Protein AF-A0A9N8H8N2-F1 (afdb_monomer)

Mean predicted aligned error: 16.73 Å

Sequence (305 aa):
MLPSSEPSKNPSAPPSESPSLMPSSSPSLSPSQSPTAMPSPSPTVYGTGPIVNVATNECITVATATNSERIYFAPCDGSINQRWLYDTSTKAIKPVSDGGICFDHDIDSANIDVTIYNCHGLDNQQWFSNDRNELKWFSDVDRGILQEKCMDYDGSKFVVMLDCDGSDNQKFTFVPGFDIVTLGTGLISIQYNGECIEMQTTGEQLITMQPCDSGNPLQLWQYNPQNEAIYMPGYGCWDSGNQPYVLGHCHQGQYQRWYSSGSANLKSRVSNTCLDWSIDFSYLYMESCSGANDQTFYVPTNFFG

Organism: NCBI:txid568900

pLDDT: mean 77.09, std 17.86, range [32.31, 97.38]

Solvent-accessible surface area (backbone atoms only — not comparable to full-atom values): 17616 Å² total; per-residue (Å²): 134,89,82,92,77,85,86,84,81,87,89,87,78,84,85,78,91,75,85,83,89,74,85,81,94,68,85,78,90,66,84,89,78,77,83,91,66,79,78,72,80,70,77,68,53,49,52,44,12,37,42,28,31,62,62,74,36,22,19,48,31,36,94,56,104,45,77,72,34,60,31,25,59,39,80,67,78,83,50,68,51,31,24,30,33,38,35,61,85,71,26,28,40,20,44,70,86,40,85,63,30,19,42,26,45,49,81,91,53,95,50,45,48,33,24,29,27,70,62,77,84,49,58,54,31,33,53,45,75,50,100,75,34,32,42,29,38,59,57,59,86,92,74,74,66,88,54,68,30,20,40,28,56,84,80,81,48,42,35,28,56,39,76,70,78,85,52,49,44,33,19,44,43,71,44,51,62,61,60,91,64,83,51,14,66,29,55,40,26,33,63,64,81,59,33,15,48,27,56,43,97,66,76,95,56,39,48,38,79,38,82,72,49,95,86,42,73,54,26,44,34,35,48,32,74,91,62,26,27,43,31,34,90,59,69,27,19,48,25,74,79,44,86,68,48,42,68,29,82,62,60,90,54,60,47,29,20,48,49,72,51,102,76,38,28,46,26,40,67,71,78,70,26,19,42,30,53,38,80,92,76,65,38,52,47,79,38,80,76,79,85,47,46,49,30,24,40,50,64,33,75,53,28,80,108

InterPro domains:
  IPR000772 Ricin B, lectin domain [PF00652] (48-172)
  IPR000772 Ricin B, lectin domain [SM00458] (46-175)
  IPR000772 Ricin B, lectin domain [SM00458] (184-300)
  IPR035992 Ricin B-like lectins [SSF50370] (41-174)
  IPR035992 Ricin B-like lectins [SSF50370] (184-298)

Secondary structure (DSSP, 8-state):
-------------PPP---------------------PPP----PEEEE-EEETTT-PEEEESSS-TTEEEEEE-----GGG-EEEETTTTEEEETT-TTEEEEE-TTSS--BEEEEE----GGG--EE-TT-BEEEES-TTTT---EEEEE--SSSB-EEEE----GGGBEEE-TT-----SS-B--EETTT--EEEE-SSSS-SEEEE---TT-GGG-BEEETTTTEEEETTTEEE-TTSTTT-EEPP-SSGGG-EEEETTTEEEETTT-PEEEEETTTTEEEEE-----TTS-EEPPTTTT-

Radius of gyration: 29.38 Å; Cα contacts (8 Å, |Δi|>4): 659; chains: 1; bounding box: 74×80×88 Å

Structure (mmCIF, N/CA/C/O backbone):
data_AF-A0A9N8H8N2-F1
#
_entry.id   AF-A0A9N8H8N2-F1
#
loop_
_atom_site.group_PDB
_atom_site.id
_atom_site.type_symbol
_atom_site.label_atom_id
_atom_site.label_alt_id
_atom_site.label_comp_id
_atom_site.label_asym_id
_atom_site.label_entity_id
_atom_site.label_seq_id
_atom_site.pdbx_PDB_ins_code
_atom_site.Cartn_x
_atom_site.Cartn_y
_atom_site.Cartn_z
_atom_site.occupancy
_atom_site.B_iso_or_equiv
_atom_site.auth_seq_id
_atom_site.auth_comp_id
_atom_site.auth_asym_id
_atom_site.auth_atom_id
_atom_site.pdbx_PDB_model_num
ATOM 1 N N . MET A 1 1 ? 12.646 -62.250 -53.753 1.00 39.97 1 MET A N 1
ATOM 2 C CA . MET A 1 1 ? 11.717 -62.993 -52.878 1.00 39.97 1 MET A CA 1
ATOM 3 C C . MET A 1 1 ? 10.392 -62.243 -52.864 1.00 39.97 1 MET A C 1
ATOM 5 O O . MET A 1 1 ? 10.421 -61.021 -52.866 1.00 39.97 1 MET A O 1
ATOM 9 N N . LEU A 1 2 ? 9.294 -63.000 -52.962 1.00 37.88 2 LEU A N 1
ATOM 10 C CA . LEU A 1 2 ? 7.862 -62.650 -52.819 1.00 37.88 2 LEU A CA 1
ATOM 11 C C . LEU A 1 2 ? 7.543 -61.828 -51.540 1.00 37.88 2 LEU A C 1
ATOM 13 O O . LEU A 1 2 ? 8.431 -61.784 -50.687 1.00 37.88 2 LEU A O 1
ATOM 17 N N . PRO A 1 3 ? 6.292 -61.355 -51.277 1.00 44.75 3 PRO A N 1
ATOM 18 C CA . PRO A 1 3 ? 5.047 -61.318 -52.093 1.00 44.75 3 PRO A CA 1
ATOM 19 C C . PRO A 1 3 ? 4.285 -59.942 -52.054 1.00 44.75 3 PRO A C 1
ATOM 21 O O . PRO A 1 3 ? 4.597 -59.102 -51.224 1.00 44.75 3 PRO A O 1
ATOM 24 N N . SER A 1 4 ? 3.396 -59.638 -53.028 1.00 42.53 4 SER A N 1
ATOM 25 C CA . SER A 1 4 ? 1.893 -59.592 -52.953 1.00 42.53 4 SER A CA 1
ATOM 26 C C . SER A 1 4 ? 1.311 -58.377 -52.189 1.00 42.53 4 SER A C 1
ATOM 28 O O . SER A 1 4 ? 1.841 -58.012 -51.156 1.00 42.53 4 SER A O 1
ATOM 30 N N . SER A 1 5 ? 0.225 -57.682 -52.550 1.00 47.72 5 SER A N 1
ATOM 31 C CA . SER A 1 5 ? -0.930 -57.937 -53.431 1.00 47.72 5 SER A CA 1
ATOM 32 C C . SER A 1 5 ? -1.739 -56.628 -53.551 1.00 47.72 5 SER A C 1
ATOM 34 O O . SER A 1 5 ? -2.121 -56.073 -52.524 1.00 47.72 5 SER A O 1
ATOM 36 N N . GLU A 1 6 ? -2.089 -56.189 -54.763 1.00 48.34 6 GLU A N 1
ATOM 37 C CA . GLU A 1 6 ? -3.413 -55.573 -55.024 1.00 48.34 6 GLU A CA 1
ATOM 38 C C . GLU A 1 6 ? -4.518 -56.621 -54.722 1.00 48.34 6 GLU A C 1
ATOM 40 O O . GLU A 1 6 ? -4.160 -57.803 -54.671 1.00 48.34 6 GLU A O 1
ATOM 45 N N . PRO A 1 7 ? -5.841 -56.336 -54.602 1.00 49.75 7 PRO A N 1
ATOM 46 C CA . PRO A 1 7 ? -6.624 -55.204 -55.134 1.00 49.75 7 PRO A CA 1
ATOM 47 C C . PRO A 1 7 ? -7.697 -54.716 -54.105 1.00 49.75 7 PRO A C 1
ATOM 49 O O . PRO A 1 7 ? -7.688 -55.136 -52.957 1.00 49.75 7 PRO A O 1
ATOM 52 N N . SER A 1 8 ? -8.673 -53.839 -54.377 1.00 43.47 8 SER A N 1
ATOM 53 C CA . SER A 1 8 ? -9.932 -54.204 -55.050 1.00 43.47 8 SER A CA 1
ATOM 54 C C . SER A 1 8 ? -11.089 -53.272 -54.624 1.00 43.47 8 SER A C 1
ATOM 56 O O . SER A 1 8 ? -11.483 -53.283 -53.465 1.00 43.47 8 SER A O 1
ATOM 58 N N . LYS A 1 9 ? -11.702 -52.644 -55.640 1.00 44.56 9 LYS A N 1
ATOM 59 C CA . LYS A 1 9 ? -13.151 -52.423 -55.886 1.00 44.56 9 LYS A CA 1
ATOM 60 C C . LYS A 1 9 ? -13.899 -51.395 -55.008 1.00 44.56 9 LYS A C 1
ATOM 62 O O . LYS A 1 9 ? -14.041 -51.604 -53.816 1.00 44.56 9 LYS A O 1
ATOM 67 N N . ASN A 1 10 ? -14.305 -50.228 -55.532 1.00 43.16 10 ASN A N 1
ATOM 68 C CA . ASN A 1 10 ? -15.420 -49.918 -56.473 1.00 43.16 10 ASN A CA 1
ATOM 69 C C . ASN A 1 10 ? -16.825 -49.962 -55.791 1.00 43.16 10 ASN A C 1
ATOM 71 O O . ASN A 1 10 ? -16.962 -50.601 -54.756 1.00 43.16 10 ASN A O 1
ATOM 75 N N . PRO A 1 11 ? -17.878 -49.306 -56.325 1.00 52.50 11 PRO A N 1
ATOM 76 C CA . PRO A 1 11 ? -18.360 -47.979 -55.915 1.00 52.50 11 PRO A CA 1
ATOM 77 C C . PRO A 1 11 ? -19.878 -47.992 -55.599 1.00 52.50 11 PRO A C 1
ATOM 79 O O . PRO A 1 11 ? -20.538 -49.005 -55.806 1.00 52.50 11 PRO A O 1
ATOM 82 N N . SER A 1 12 ? -20.455 -46.870 -55.156 1.00 39.88 12 SER A N 1
ATOM 83 C CA . SER A 1 12 ? -21.887 -46.474 -55.272 1.00 39.88 12 SER A CA 1
ATOM 84 C C . SER A 1 12 ? -22.095 -45.273 -54.347 1.00 39.88 12 SER A C 1
ATOM 86 O O . SER A 1 12 ? -21.551 -45.275 -53.254 1.00 39.88 12 SER A O 1
ATOM 88 N N . ALA A 1 13 ? -22.844 -44.215 -54.617 1.00 49.41 13 ALA A N 1
ATOM 89 C CA . ALA A 1 13 ? -23.659 -43.717 -55.718 1.00 49.41 13 ALA A CA 1
ATOM 90 C C . ALA A 1 13 ? -23.863 -42.209 -55.392 1.00 49.41 13 ALA A C 1
ATOM 92 O O . ALA A 1 13 ? -23.685 -41.822 -54.232 1.00 49.41 13 ALA A O 1
ATOM 93 N N . PRO A 1 14 ? -24.201 -41.330 -56.350 1.00 58.50 14 PRO A N 1
ATOM 94 C CA . PRO A 1 14 ? -24.419 -39.916 -56.045 1.00 58.50 14 PRO A CA 1
ATOM 95 C C . PRO A 1 14 ? -25.723 -39.738 -55.246 1.00 58.50 14 PRO A C 1
ATOM 97 O O . PRO A 1 14 ? -26.717 -40.389 -55.579 1.00 58.50 14 PRO A O 1
ATOM 100 N N . PRO A 1 15 ? -25.786 -38.868 -54.224 1.00 47.25 15 PRO A N 1
ATOM 101 C CA . PRO A 1 15 ? -27.067 -38.519 -53.638 1.00 47.25 15 PRO A CA 1
ATOM 102 C C . PRO A 1 15 ? -27.842 -37.587 -54.580 1.00 47.25 15 PRO A C 1
ATOM 104 O O . PRO A 1 15 ? -27.355 -36.555 -55.033 1.00 47.25 15 PRO A O 1
ATOM 107 N N . SER A 1 16 ? -29.055 -38.043 -54.872 1.00 47.28 16 SER A N 1
ATOM 108 C CA . SER A 1 16 ? -30.114 -37.455 -55.684 1.00 47.28 16 SER A CA 1
ATOM 109 C C . SER A 1 16 ? -30.446 -36.013 -55.293 1.00 47.28 16 SER A C 1
ATOM 111 O O . SER A 1 16 ? -30.888 -35.763 -54.174 1.00 47.28 16 SER A O 1
ATOM 113 N N . GLU A 1 17 ? -30.367 -35.086 -56.249 1.00 49.75 17 GLU A N 1
ATOM 114 C CA . GLU A 1 17 ? -31.178 -33.871 -56.193 1.00 49.75 17 GLU A CA 1
ATOM 115 C C . GLU A 1 17 ? -32.636 -34.245 -56.459 1.00 49.75 17 GLU A C 1
ATOM 117 O O . GLU A 1 17 ? -32.989 -34.689 -57.550 1.00 49.75 17 GLU A O 1
ATOM 122 N N . SER A 1 18 ? -33.494 -34.078 -55.457 1.00 48.69 18 SER A N 1
ATOM 123 C CA . SER A 1 18 ? -34.913 -33.848 -55.707 1.00 48.69 18 SER A CA 1
ATOM 124 C C . SER A 1 18 ? -35.498 -33.022 -54.555 1.00 48.69 18 SER A C 1
ATOM 126 O O . SER A 1 18 ? -35.473 -33.478 -53.411 1.00 48.69 18 SER A O 1
ATOM 128 N N . PRO A 1 19 ? -36.003 -31.804 -54.812 1.00 44.94 19 PRO A N 1
ATOM 129 C CA . PRO A 1 19 ? -36.539 -30.929 -53.778 1.00 44.94 19 PRO A CA 1
ATOM 130 C C . PRO A 1 19 ? -37.944 -31.387 -53.364 1.00 44.94 19 PRO A C 1
ATOM 132 O O . PRO A 1 19 ? -38.821 -31.577 -54.209 1.00 44.94 19 PRO A O 1
ATOM 135 N N . SER A 1 20 ? -38.192 -31.543 -52.062 1.00 48.72 20 SER A N 1
ATOM 136 C CA . SER A 1 20 ? -39.537 -31.801 -51.545 1.00 48.72 20 SER A CA 1
ATOM 137 C C . SER A 1 20 ? -40.359 -30.512 -51.552 1.00 48.72 20 SER A C 1
ATOM 139 O O . SER A 1 20 ? -40.276 -29.687 -50.644 1.00 48.72 20 SER A O 1
ATOM 141 N N . LEU A 1 21 ? -41.175 -30.352 -52.593 1.00 46.66 21 LEU A N 1
ATOM 142 C CA . LEU A 1 21 ? -42.327 -29.457 -52.606 1.00 46.66 21 LEU A CA 1
ATOM 143 C C . LEU A 1 21 ? -43.360 -30.006 -51.616 1.00 46.66 21 LEU A C 1
ATOM 145 O O . LEU A 1 21 ? -44.036 -30.962 -51.972 1.00 46.66 21 LEU A O 1
ATOM 149 N N . MET A 1 22 ? -43.445 -29.453 -50.399 1.00 51.84 22 MET A N 1
ATOM 150 C CA . MET A 1 22 ? -44.662 -29.343 -49.563 1.00 51.84 22 MET A CA 1
ATOM 151 C C . MET A 1 22 ? -44.330 -28.600 -48.248 1.00 51.84 22 MET A C 1
ATOM 153 O O . MET A 1 22 ? -43.455 -29.050 -47.509 1.00 51.84 22 MET A O 1
ATOM 157 N N . PRO A 1 23 ? -44.999 -27.476 -47.926 1.00 45.28 23 PRO A N 1
ATOM 158 C CA . PRO A 1 23 ? -44.801 -26.763 -46.665 1.00 45.28 23 PRO A CA 1
ATOM 159 C C . PRO A 1 23 ? -45.565 -27.452 -45.522 1.00 45.28 23 PRO A C 1
ATOM 161 O O . PRO A 1 23 ? -46.738 -27.791 -45.672 1.00 45.28 23 PRO A O 1
ATOM 164 N N . SER A 1 24 ? -44.928 -27.642 -44.363 1.00 50.69 24 SER A N 1
ATOM 165 C CA . SER A 1 24 ? -45.616 -28.133 -43.166 1.00 50.69 24 SER A CA 1
ATOM 166 C C . SER A 1 24 ? -46.476 -27.022 -42.553 1.00 50.69 24 SER A C 1
ATOM 168 O O . SER A 1 24 ? -46.012 -25.941 -42.194 1.00 50.69 24 SER A O 1
ATOM 170 N N . SER A 1 25 ? -47.772 -27.290 -42.430 1.00 44.34 25 SER A N 1
ATOM 171 C CA . SER A 1 25 ? -48.757 -26.424 -41.787 1.00 44.34 25 SER A CA 1
ATOM 172 C C . SER A 1 25 ? -48.739 -26.621 -40.270 1.00 44.34 25 SER A C 1
ATOM 174 O O . SER A 1 25 ? -49.640 -27.243 -39.705 1.00 44.34 25 SER A O 1
ATOM 176 N N . SER A 1 26 ? -47.694 -26.143 -39.594 1.00 50.31 26 SER A N 1
ATOM 177 C CA . SER A 1 26 ? -47.659 -26.063 -38.127 1.00 50.31 26 SER A CA 1
ATOM 178 C C . SER A 1 26 ? -46.692 -24.966 -37.665 1.00 50.31 26 SER A C 1
ATOM 180 O O . SER A 1 26 ? -45.486 -25.108 -37.864 1.00 50.31 26 SER A O 1
ATOM 182 N N . PRO A 1 27 ? -47.177 -23.868 -37.057 1.00 44.31 27 PRO A N 1
ATOM 183 C CA . PRO A 1 27 ? -46.305 -22.826 -36.530 1.00 44.31 27 PRO A CA 1
ATOM 184 C C . PRO A 1 27 ? -45.618 -23.315 -35.247 1.00 44.31 27 PRO A C 1
ATOM 186 O O . PRO A 1 27 ? -46.284 -23.691 -34.282 1.00 44.31 27 PRO A O 1
ATOM 189 N N . SER A 1 28 ? -44.283 -23.293 -35.212 1.00 47.44 28 SER A N 1
ATOM 190 C CA . SER A 1 28 ? -43.530 -23.492 -33.973 1.00 47.44 28 SER A CA 1
ATOM 191 C C . SER A 1 28 ? -43.678 -22.249 -33.093 1.00 47.44 28 SER A C 1
ATOM 193 O O . SER A 1 28 ? -43.043 -21.221 -33.332 1.00 47.44 28 SER A O 1
ATOM 195 N N . LEU A 1 29 ? -44.518 -22.331 -32.063 1.00 45.44 29 LEU A N 1
ATOM 196 C CA . LEU A 1 29 ? -44.573 -21.346 -30.985 1.00 45.44 29 LEU A CA 1
ATOM 197 C C . LEU A 1 29 ? -43.371 -21.546 -30.052 1.00 45.44 29 LEU A C 1
ATOM 199 O O . LEU A 1 29 ? -43.520 -22.069 -28.953 1.00 45.44 29 LEU A O 1
ATOM 203 N N . SER A 1 30 ? -42.169 -21.180 -30.501 1.00 49.62 30 SER A N 1
ATOM 204 C CA . SER A 1 30 ? -41.054 -20.940 -29.582 1.00 49.62 30 SER A CA 1
ATOM 205 C C . SER A 1 30 ? -39.950 -20.111 -30.251 1.00 49.62 30 SER A C 1
ATOM 207 O O . SER A 1 30 ? -39.414 -20.536 -31.276 1.00 49.62 30 SER A O 1
ATOM 209 N N . PRO A 1 31 ? -39.601 -18.926 -29.724 1.00 44.53 31 PRO A N 1
ATOM 210 C CA . PRO A 1 31 ? -38.501 -18.132 -30.252 1.00 44.53 31 PRO A CA 1
ATOM 211 C C . PRO A 1 31 ? -37.153 -18.774 -29.889 1.00 44.53 31 PRO A C 1
ATOM 213 O O . PRO A 1 31 ? -36.832 -18.950 -28.716 1.00 44.53 31 PRO A O 1
ATOM 216 N N . SER A 1 32 ? -36.335 -19.084 -30.899 1.00 51.94 32 SER A N 1
ATOM 217 C CA . SER A 1 32 ? -34.918 -19.426 -30.728 1.00 51.94 32 SER A CA 1
ATOM 218 C C . SER A 1 32 ? -34.123 -18.154 -30.433 1.00 51.94 32 SER A C 1
ATOM 220 O O . SER A 1 32 ? -33.541 -17.553 -31.333 1.00 51.94 32 SER A O 1
ATOM 222 N N . GLN A 1 33 ? -34.107 -17.731 -29.171 1.00 45.12 33 GLN A N 1
ATOM 223 C CA . GLN A 1 33 ? -33.128 -16.765 -28.681 1.00 45.12 33 GLN A CA 1
ATOM 224 C C . GLN A 1 33 ? -32.076 -17.504 -27.861 1.00 45.12 33 GLN A C 1
ATOM 226 O O . GLN A 1 33 ? -32.199 -17.645 -26.648 1.00 45.12 33 GLN A O 1
ATOM 231 N N . SER A 1 34 ? -31.032 -17.974 -28.536 1.00 44.97 34 SER A N 1
ATOM 232 C CA . SER A 1 34 ? -29.741 -18.201 -27.892 1.00 44.97 34 SER A CA 1
ATOM 233 C C . SER A 1 34 ? -28.884 -16.963 -28.153 1.00 44.97 34 SER A C 1
ATOM 235 O O . SER A 1 34 ? -28.451 -16.771 -29.289 1.00 44.97 34 SER A O 1
ATOM 237 N N . PRO A 1 35 ? -28.632 -16.102 -27.154 1.00 44.50 35 PRO A N 1
ATOM 238 C CA . PRO A 1 35 ? -27.627 -15.062 -27.283 1.00 44.50 35 PRO A CA 1
ATOM 239 C C . PRO A 1 35 ? -26.252 -15.737 -27.279 1.00 44.50 35 PRO A C 1
ATOM 241 O O . PRO A 1 35 ? -25.798 -16.242 -26.253 1.00 44.50 35 PRO A O 1
ATOM 244 N N . THR A 1 36 ? -25.578 -15.768 -28.427 1.00 49.25 36 THR A N 1
ATOM 245 C CA . THR A 1 36 ? -24.148 -16.089 -28.500 1.00 49.25 36 THR A CA 1
ATOM 246 C C . THR A 1 36 ? -23.362 -14.832 -28.139 1.00 49.25 36 THR A C 1
ATOM 248 O O . THR A 1 36 ? -22.869 -14.114 -29.000 1.00 49.25 36 THR A O 1
ATOM 251 N N . ALA A 1 37 ? -23.285 -14.533 -26.849 1.00 36.56 37 ALA A N 1
ATOM 252 C CA . ALA A 1 37 ? -22.312 -13.596 -26.309 1.00 36.56 37 ALA A CA 1
ATOM 253 C C . ALA A 1 37 ? -21.814 -14.185 -24.995 1.00 36.56 37 ALA A C 1
ATOM 255 O O . ALA A 1 37 ? -22.342 -13.918 -23.919 1.00 36.56 37 ALA A O 1
ATOM 256 N N . MET A 1 38 ? -20.819 -15.062 -25.110 1.00 39.16 38 MET A N 1
ATOM 257 C CA . MET A 1 38 ? -19.967 -15.390 -23.977 1.00 39.16 38 MET A CA 1
ATOM 258 C C . MET A 1 38 ? -19.364 -14.056 -23.507 1.00 39.16 38 MET A C 1
ATOM 260 O O . MET A 1 38 ? -18.820 -13.338 -24.353 1.00 39.16 38 MET A O 1
ATOM 264 N N . PRO A 1 39 ? -19.501 -13.657 -22.233 1.00 36.88 39 PRO A N 1
ATOM 265 C CA . PRO A 1 39 ? -18.829 -12.460 -21.763 1.00 36.88 39 PRO A CA 1
ATOM 266 C C . PRO A 1 39 ? -17.329 -12.677 -21.971 1.00 36.88 39 PRO A C 1
ATOM 268 O O . PRO A 1 39 ? -16.776 -13.684 -21.526 1.00 36.88 39 PRO A O 1
ATOM 271 N N . SER A 1 40 ? -16.684 -11.760 -22.697 1.00 38.81 40 SER A N 1
ATOM 27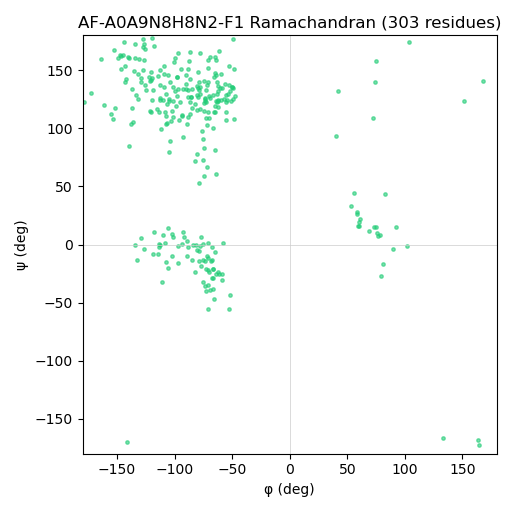2 C CA . SER A 1 40 ? -15.225 -11.653 -22.679 1.00 38.81 40 SER A CA 1
ATOM 273 C C . SER A 1 40 ? -14.806 -11.619 -21.209 1.00 38.81 40 SER A C 1
ATOM 275 O O . SER A 1 40 ? -15.470 -10.907 -20.448 1.00 38.81 40 SER A O 1
ATOM 277 N N . PRO A 1 41 ? -13.771 -12.358 -20.767 1.00 34.16 41 PRO A N 1
ATOM 278 C CA . PRO A 1 41 ? -13.235 -12.117 -19.441 1.00 34.16 41 PRO A CA 1
ATOM 279 C C . PRO A 1 41 ? -12.867 -10.635 -19.405 1.00 34.16 41 PRO A C 1
ATOM 281 O O . PRO A 1 41 ? -12.032 -10.174 -20.187 1.00 34.16 41 PRO A O 1
ATOM 284 N N . SER A 1 42 ? -13.574 -9.865 -18.579 1.00 34.88 42 SER A N 1
ATOM 285 C CA . SER A 1 42 ? -13.124 -8.533 -18.207 1.00 34.88 42 SER A CA 1
ATOM 286 C C . SER A 1 42 ? -11.668 -8.677 -17.765 1.00 34.88 42 SER A C 1
ATOM 288 O O . SER A 1 42 ? -11.370 -9.647 -17.059 1.00 34.88 42 SER A O 1
ATOM 290 N N . PRO A 1 43 ? -10.751 -7.796 -18.198 1.00 32.31 43 PRO A N 1
ATOM 291 C CA . PRO A 1 43 ? -9.355 -7.909 -17.808 1.00 32.31 43 PRO A CA 1
ATOM 292 C C . PRO A 1 43 ? -9.304 -7.944 -16.283 1.00 32.31 43 PRO A C 1
ATOM 294 O O . PRO A 1 43 ? -9.867 -7.071 -15.619 1.00 32.31 43 PRO A O 1
ATOM 297 N N . THR A 1 44 ? -8.694 -8.989 -15.729 1.00 39.78 44 THR A N 1
ATOM 298 C CA . THR A 1 44 ? -8.555 -9.198 -14.287 1.00 39.78 44 THR A CA 1
ATOM 299 C C . THR A 1 44 ? -7.497 -8.233 -13.754 1.00 39.78 44 THR A C 1
ATOM 301 O O . THR A 1 44 ? -6.451 -8.646 -13.283 1.00 39.78 44 THR A O 1
ATOM 304 N N . VAL A 1 45 ? -7.696 -6.932 -13.934 1.00 44.31 45 VAL A N 1
ATOM 305 C CA . VAL A 1 45 ? -6.808 -5.868 -13.470 1.00 44.31 45 VAL A CA 1
ATOM 306 C C . VAL A 1 45 ? -6.617 -6.031 -11.960 1.00 44.31 45 VAL A C 1
ATOM 308 O O . VAL A 1 45 ? -7.600 -6.014 -11.218 1.00 44.31 45 VAL A O 1
ATOM 311 N N . TYR A 1 46 ? -5.374 -6.180 -11.488 1.00 50.03 46 TYR A N 1
ATOM 312 C CA . TYR A 1 46 ? -5.104 -5.866 -10.085 1.00 50.03 46 TYR A CA 1
ATOM 313 C C . TYR A 1 46 ? -5.379 -4.371 -9.945 1.00 50.03 46 TYR A C 1
ATOM 315 O O . TYR A 1 46 ? -4.853 -3.576 -10.726 1.00 50.03 46 TYR A O 1
ATOM 323 N N . GLY A 1 47 ? -6.282 -4.013 -9.028 1.00 59.59 47 GLY A N 1
ATOM 324 C CA . GLY A 1 47 ? -6.794 -2.650 -8.895 1.00 59.59 47 GLY A CA 1
ATOM 325 C C . GLY A 1 47 ? -5.690 -1.590 -8.878 1.00 59.59 47 GLY A C 1
ATOM 326 O O . GLY A 1 47 ? -4.568 -1.843 -8.448 1.00 59.59 47 GLY A O 1
ATOM 327 N N . THR A 1 48 ? -6.024 -0.396 -9.356 1.00 71.06 48 THR A N 1
ATOM 328 C CA . THR A 1 48 ? -5.124 0.759 -9.384 1.00 71.06 48 THR A CA 1
ATOM 329 C C . THR A 1 48 ? -4.714 1.172 -7.973 1.00 71.06 48 THR A C 1
ATOM 331 O O . THR A 1 48 ? -5.552 1.249 -7.073 1.00 71.06 48 THR A O 1
ATOM 334 N N . GLY A 1 49 ? -3.433 1.474 -7.769 1.00 76.88 49 GLY A N 1
ATOM 335 C CA . GLY A 1 49 ? -2.970 2.066 -6.518 1.00 76.88 49 GLY A CA 1
ATOM 336 C C . GLY A 1 49 ? -1.464 1.996 -6.299 1.00 76.88 49 GLY A C 1
ATOM 337 O O . GLY A 1 49 ? -0.726 1.661 -7.229 1.00 76.88 49 GLY A O 1
ATOM 338 N N . PRO A 1 50 ? -0.984 2.388 -5.108 1.00 84.88 50 PRO A N 1
ATOM 339 C CA . PRO A 1 50 ? 0.434 2.383 -4.822 1.00 84.88 50 PRO A CA 1
ATOM 340 C C . PRO A 1 50 ? 0.983 0.971 -4.680 1.00 84.88 50 PRO A C 1
ATOM 342 O O . PRO A 1 50 ? 0.291 0.032 -4.278 1.00 84.88 50 PRO A O 1
ATOM 345 N N . ILE A 1 51 ? 2.266 0.863 -5.009 1.00 90.56 51 ILE A N 1
ATOM 346 C CA . ILE A 1 51 ? 3.091 -0.315 -4.771 1.00 90.56 51 ILE A CA 1
ATOM 347 C C . ILE A 1 51 ? 4.041 0.069 -3.643 1.00 90.56 51 ILE A C 1
ATOM 349 O O . ILE A 1 51 ? 4.857 0.976 -3.812 1.00 90.56 51 ILE A O 1
ATOM 353 N N . VAL A 1 52 ? 3.889 -0.575 -2.488 1.00 85.06 52 VAL A N 1
ATOM 354 C CA . VAL A 1 52 ? 4.595 -0.223 -1.249 1.00 85.06 52 VAL A CA 1
ATOM 355 C C . VAL A 1 52 ? 5.652 -1.276 -0.947 1.00 85.06 52 VAL A C 1
ATOM 357 O O . VAL A 1 52 ? 5.337 -2.466 -0.945 1.00 85.06 52 VAL A O 1
ATOM 360 N N . ASN A 1 53 ? 6.887 -0.854 -0.685 1.00 87.69 53 ASN A N 1
ATOM 361 C CA . ASN A 1 53 ? 7.945 -1.752 -0.230 1.00 87.69 53 ASN A CA 1
ATOM 362 C C . ASN A 1 53 ? 7.709 -2.163 1.226 1.00 87.69 53 ASN A C 1
ATOM 364 O O . ASN A 1 53 ? 7.445 -1.318 2.080 1.00 87.69 53 ASN A O 1
ATOM 368 N N . VAL A 1 54 ? 7.828 -3.457 1.511 1.00 82.19 54 VAL A N 1
ATOM 369 C CA . VAL A 1 54 ? 7.537 -4.009 2.839 1.00 82.19 54 VAL A CA 1
ATOM 370 C C . VAL A 1 54 ? 8.586 -3.620 3.886 1.00 82.19 54 VAL A C 1
ATOM 372 O O . VAL A 1 54 ? 8.227 -3.395 5.038 1.00 82.19 54 VAL A O 1
ATOM 375 N N . ALA A 1 55 ? 9.867 -3.508 3.523 1.00 80.62 55 ALA A N 1
ATOM 376 C CA . ALA A 1 55 ? 10.911 -3.150 4.486 1.00 80.62 55 ALA A CA 1
ATOM 377 C C . ALA A 1 55 ? 10.879 -1.670 4.888 1.00 80.62 55 ALA A C 1
ATOM 379 O O . ALA A 1 55 ? 11.204 -1.340 6.029 1.00 80.62 55 ALA A O 1
ATOM 380 N N . THR A 1 56 ? 10.533 -0.773 3.959 1.00 79.88 56 THR A N 1
ATOM 381 C CA . THR A 1 56 ? 10.635 0.678 4.189 1.00 79.88 56 THR A CA 1
ATOM 382 C C . THR A 1 56 ? 9.314 1.395 4.373 1.00 79.88 56 THR A C 1
ATOM 384 O O . THR A 1 56 ? 9.331 2.538 4.827 1.00 79.88 56 THR A O 1
ATOM 387 N N . ASN A 1 57 ? 8.186 0.770 4.022 1.00 79.00 57 ASN A N 1
ATOM 388 C CA . ASN A 1 57 ? 6.881 1.429 3.963 1.00 79.00 57 ASN A CA 1
ATOM 389 C C . ASN A 1 57 ? 6.825 2.616 2.976 1.00 79.00 57 ASN A C 1
ATOM 391 O O . ASN A 1 57 ? 5.939 3.470 3.051 1.00 79.00 57 ASN A O 1
ATOM 395 N N . GLU A 1 58 ? 7.760 2.673 2.024 1.00 84.56 58 GLU A N 1
ATOM 396 C CA . GLU A 1 58 ? 7.798 3.690 0.975 1.00 84.56 58 GLU A CA 1
ATOM 397 C C . GLU A 1 58 ? 7.107 3.215 -0.306 1.00 84.56 58 GLU A C 1
ATOM 399 O O . GLU A 1 58 ? 7.082 2.028 -0.641 1.00 84.56 58 GLU A O 1
ATOM 404 N N . CYS A 1 59 ? 6.564 4.173 -1.050 1.00 90.31 59 CYS A N 1
ATOM 405 C CA . CYS A 1 59 ? 5.878 3.948 -2.308 1.00 90.31 59 CYS A CA 1
ATOM 406 C C . CYS A 1 59 ? 6.855 4.024 -3.483 1.00 90.31 59 CYS A C 1
ATOM 408 O O . CYS A 1 59 ? 7.668 4.951 -3.580 1.00 90.31 59 CYS A O 1
ATOM 410 N N . ILE A 1 60 ? 6.711 3.102 -4.438 1.00 96.00 60 ILE A N 1
ATOM 411 C CA . ILE A 1 60 ? 7.325 3.259 -5.756 1.00 96.00 60 ILE A CA 1
ATOM 412 C C . ILE A 1 60 ? 6.720 4.499 -6.418 1.00 96.00 60 ILE A C 1
ATOM 414 O O . ILE A 1 60 ? 5.503 4.627 -6.559 1.00 96.00 60 ILE A O 1
ATOM 418 N N . THR A 1 61 ? 7.588 5.419 -6.811 1.00 95.88 61 THR A N 1
ATOM 419 C CA . THR A 1 61 ? 7.262 6.768 -7.260 1.00 95.88 61 THR A CA 1
ATOM 420 C C . THR A 1 61 ? 7.988 7.064 -8.563 1.00 95.88 61 THR A C 1
ATOM 422 O O . THR A 1 61 ? 9.123 6.634 -8.764 1.00 95.88 61 THR A O 1
ATOM 425 N N . VAL A 1 62 ? 7.362 7.852 -9.432 1.00 95.75 62 VAL A N 1
ATOM 426 C CA . VAL A 1 62 ? 8.038 8.481 -10.570 1.00 95.75 62 VAL A CA 1
ATOM 427 C C . VAL A 1 62 ? 7.932 9.998 -10.488 1.00 95.75 62 VAL A C 1
ATOM 429 O O . VAL A 1 62 ? 6.897 10.525 -10.097 1.00 95.75 62 VAL A O 1
ATOM 432 N N . ALA A 1 63 ? 8.982 10.736 -10.850 1.00 94.12 63 ALA A N 1
ATOM 433 C CA . ALA A 1 63 ? 8.932 12.200 -10.799 1.00 94.12 63 ALA A CA 1
ATOM 434 C C . ALA A 1 63 ? 7.919 12.746 -11.817 1.00 94.12 63 ALA A C 1
ATOM 436 O O . ALA A 1 63 ? 7.058 13.568 -11.494 1.00 94.12 63 ALA A O 1
ATOM 437 N N . THR A 1 64 ? 7.997 12.232 -13.042 1.00 91.00 64 THR A N 1
ATOM 438 C CA . THR A 1 64 ? 7.060 12.487 -14.134 1.00 91.00 64 THR A CA 1
ATOM 439 C C . THR A 1 64 ? 6.876 11.215 -14.945 1.00 91.00 64 THR A C 1
ATOM 441 O O . THR A 1 64 ? 7.844 10.514 -15.217 1.00 91.00 64 THR A O 1
ATOM 444 N N . ALA A 1 65 ? 5.643 10.927 -15.365 1.00 89.69 65 ALA A N 1
ATOM 445 C CA . ALA A 1 65 ? 5.320 9.795 -16.235 1.00 89.69 65 ALA A CA 1
ATOM 446 C C . ALA A 1 65 ? 5.817 10.050 -17.675 1.00 89.69 65 ALA A C 1
ATOM 448 O O . ALA A 1 65 ? 5.037 10.271 -18.595 1.00 89.69 65 ALA A O 1
ATOM 449 N N . THR A 1 66 ? 7.135 10.104 -17.846 1.00 91.06 66 THR A N 1
ATOM 450 C CA . THR A 1 66 ? 7.841 10.363 -19.102 1.00 91.06 66 THR A CA 1
ATOM 451 C C . THR A 1 66 ? 8.762 9.198 -19.426 1.00 91.06 66 THR A C 1
ATOM 453 O O . THR A 1 66 ? 9.412 8.649 -18.542 1.00 91.06 66 THR A O 1
ATOM 456 N N . ASN A 1 67 ? 8.832 8.840 -20.706 1.00 92.00 67 ASN A N 1
ATOM 457 C CA . ASN A 1 67 ? 9.641 7.723 -21.184 1.00 92.00 67 ASN A CA 1
ATOM 458 C C . ASN A 1 67 ? 11.109 7.820 -20.717 1.00 92.00 67 ASN A C 1
ATOM 460 O O . ASN A 1 67 ? 11.711 8.891 -20.802 1.00 92.00 67 ASN A O 1
ATOM 464 N N . SER A 1 68 ? 11.671 6.689 -20.288 1.00 91.06 68 SER A N 1
ATOM 465 C CA . SER A 1 68 ? 13.027 6.514 -19.745 1.00 91.06 68 SER A CA 1
ATOM 466 C C . SER A 1 68 ? 13.298 7.147 -18.372 1.00 91.06 68 SER A C 1
ATOM 468 O O . SER A 1 68 ? 14.453 7.197 -17.947 1.00 91.06 68 SER A O 1
ATOM 470 N N . GLU A 1 69 ? 12.271 7.604 -17.652 1.00 93.31 69 GLU A N 1
ATOM 471 C CA . GLU A 1 69 ? 12.436 8.072 -16.272 1.00 93.31 69 GLU A CA 1
ATOM 472 C C . GLU A 1 69 ? 12.638 6.883 -15.319 1.00 93.31 69 GLU A C 1
ATOM 474 O O . GLU A 1 69 ? 11.992 5.841 -15.450 1.00 93.31 69 GLU A O 1
ATOM 479 N N . ARG A 1 70 ? 13.523 7.040 -14.330 1.00 93.06 70 ARG A N 1
ATOM 480 C CA . ARG A 1 70 ? 13.729 6.032 -13.282 1.00 93.06 70 ARG A CA 1
ATOM 481 C C . ARG A 1 70 ? 12.642 6.110 -12.222 1.00 93.06 70 ARG A C 1
ATOM 483 O O . ARG A 1 70 ? 12.271 7.199 -11.781 1.00 93.06 70 ARG A O 1
ATOM 490 N N . ILE A 1 71 ? 12.194 4.949 -11.765 1.00 96.69 71 ILE A N 1
ATOM 491 C CA . ILE A 1 71 ? 11.295 4.846 -10.617 1.00 96.69 71 ILE A CA 1
ATOM 492 C C . ILE A 1 71 ? 12.108 4.707 -9.326 1.00 96.69 71 ILE A C 1
ATOM 494 O O . ILE A 1 71 ? 13.202 4.141 -9.308 1.00 96.69 71 ILE A O 1
ATOM 498 N N . TYR A 1 72 ? 11.602 5.277 -8.241 1.00 97.38 72 TYR A N 1
ATOM 499 C CA . TYR A 1 72 ? 12.322 5.386 -6.976 1.00 97.38 72 TYR A CA 1
ATOM 500 C C . TYR A 1 72 ? 11.391 5.259 -5.774 1.00 97.38 72 TYR A C 1
ATOM 502 O O . TYR A 1 72 ? 10.180 5.427 -5.893 1.00 97.38 72 TYR A O 1
ATOM 510 N N . PHE A 1 73 ? 11.959 5.002 -4.603 1.00 96.12 73 PHE A N 1
ATOM 511 C CA . PHE A 1 73 ? 11.243 4.960 -3.334 1.00 96.12 73 PHE A CA 1
ATOM 512 C C . PHE A 1 73 ? 11.114 6.356 -2.727 1.00 96.12 73 PHE A C 1
ATOM 514 O O . PHE A 1 73 ? 12.069 7.144 -2.703 1.00 96.12 73 PHE A O 1
ATOM 521 N N . ALA A 1 74 ? 9.906 6.681 -2.275 1.00 89.56 74 ALA A N 1
ATOM 522 C CA . ALA A 1 74 ? 9.619 7.897 -1.530 1.00 89.56 74 ALA A CA 1
ATOM 523 C C . ALA A 1 74 ? 8.466 7.675 -0.546 1.00 89.56 74 ALA A C 1
ATOM 525 O O . ALA A 1 74 ? 7.658 6.762 -0.751 1.00 89.56 74 ALA A O 1
ATOM 526 N N . PRO A 1 75 ? 8.324 8.536 0.478 1.00 84.88 75 PRO A N 1
ATOM 527 C CA . PRO A 1 75 ? 7.162 8.512 1.352 1.00 84.88 75 PRO A CA 1
ATOM 528 C C . PRO A 1 75 ? 5.864 8.510 0.549 1.00 84.88 75 PRO A C 1
ATOM 530 O O . PRO A 1 75 ? 5.715 9.265 -0.417 1.00 84.88 75 PRO A O 1
ATOM 533 N N . CYS A 1 76 ? 4.927 7.658 0.949 1.00 79.31 76 CYS A N 1
ATOM 534 C CA . CYS A 1 76 ? 3.621 7.589 0.316 1.00 79.31 76 CYS A CA 1
ATOM 535 C C . CYS A 1 76 ? 2.858 8.905 0.539 1.00 79.31 76 CYS A C 1
ATOM 537 O O . CYS A 1 76 ? 2.510 9.240 1.669 1.00 79.31 76 CYS A O 1
ATOM 539 N N . ASP A 1 77 ? 2.601 9.653 -0.533 1.00 75.12 77 ASP A N 1
ATOM 540 C CA . ASP A 1 77 ? 1.963 10.976 -0.508 1.00 75.12 77 ASP A CA 1
ATOM 541 C C . ASP A 1 77 ? 0.583 10.993 -1.182 1.00 75.12 77 ASP A C 1
ATOM 543 O O . ASP A 1 77 ? -0.158 11.974 -1.103 1.00 75.12 77 ASP A O 1
ATOM 547 N N . GLY A 1 78 ? 0.225 9.891 -1.840 1.00 71.31 78 GLY A N 1
ATOM 548 C CA . GLY A 1 78 ? -1.039 9.735 -2.543 1.00 71.31 78 GLY A CA 1
ATOM 549 C C . GLY A 1 78 ? -1.124 10.462 -3.886 1.00 71.31 78 GLY A C 1
ATOM 550 O O . GLY A 1 78 ? -2.191 10.543 -4.497 1.00 71.31 78 GLY A O 1
ATOM 551 N N . SER A 1 79 ? -0.017 10.996 -4.385 1.00 77.19 79 SER A N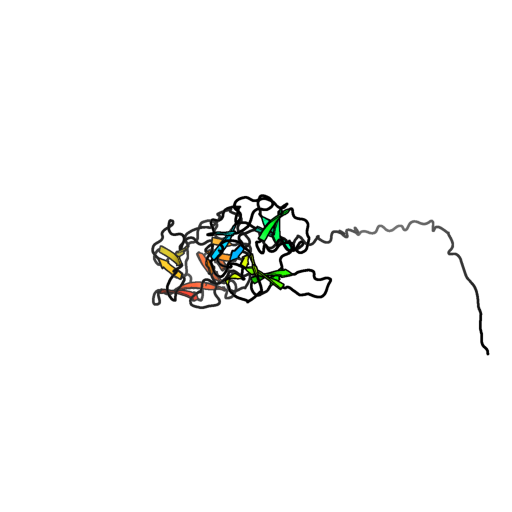 1
ATOM 552 C CA . SER A 1 79 ? 0.028 11.630 -5.694 1.00 77.19 79 SER A CA 1
ATOM 553 C C . SER A 1 79 ? -0.266 10.630 -6.823 1.00 77.19 79 SER A C 1
ATOM 555 O O . SER A 1 79 ? -0.121 9.413 -6.703 1.00 77.19 79 SER A O 1
ATOM 557 N N . ILE A 1 80 ? -0.673 11.148 -7.988 1.00 81.50 80 ILE A N 1
ATOM 558 C CA . ILE A 1 80 ? -0.833 10.334 -9.209 1.00 81.50 80 ILE A CA 1
ATOM 559 C C . ILE A 1 80 ? 0.464 9.638 -9.636 1.00 81.50 80 ILE A C 1
ATOM 561 O O . ILE A 1 80 ? 0.420 8.568 -10.231 1.00 81.50 80 ILE A O 1
ATOM 565 N N . ASN A 1 81 ? 1.599 10.210 -9.257 1.00 90.38 81 ASN A N 1
ATOM 566 C CA . ASN A 1 81 ? 2.939 9.724 -9.542 1.00 90.38 81 ASN A CA 1
ATOM 567 C C . ASN A 1 81 ? 3.335 8.467 -8.750 1.00 90.38 81 ASN A C 1
ATOM 569 O O . ASN A 1 81 ? 4.368 7.863 -9.033 1.00 90.38 81 ASN A O 1
ATOM 573 N N . GLN A 1 82 ? 2.524 8.081 -7.766 1.00 92.12 82 GLN A N 1
ATOM 574 C CA . GLN A 1 82 ? 2.675 6.856 -6.982 1.00 92.12 82 GLN A CA 1
ATOM 575 C C . GLN A 1 82 ? 1.586 5.831 -7.299 1.00 92.12 82 GLN A C 1
ATOM 577 O O . GLN A 1 82 ? 1.448 4.845 -6.585 1.00 92.12 82 GLN A O 1
ATOM 582 N N . ARG A 1 83 ? 0.762 6.066 -8.330 1.00 87.31 83 ARG A N 1
ATOM 583 C CA . ARG A 1 83 ? -0.358 5.188 -8.675 1.00 87.31 83 ARG A CA 1
ATOM 584 C C . ARG A 1 83 ? -0.041 4.350 -9.895 1.00 87.31 83 ARG A C 1
ATOM 586 O O . ARG A 1 83 ? 0.183 4.875 -10.987 1.00 87.31 83 ARG A O 1
ATOM 593 N N . TRP A 1 84 ? -0.139 3.043 -9.703 1.00 90.44 84 TRP A N 1
ATOM 594 C CA . TRP A 1 84 ? 0.203 2.043 -10.693 1.00 90.44 84 TRP A CA 1
ATOM 595 C C . TRP A 1 84 ? -0.995 1.144 -10.985 1.00 90.44 84 TRP A C 1
ATOM 597 O O . TRP A 1 84 ? -1.808 0.832 -10.116 1.00 90.44 84 TRP A O 1
ATOM 607 N N . LEU A 1 85 ? -1.109 0.744 -12.240 1.00 87.12 85 LEU A N 1
ATOM 608 C CA . LEU A 1 85 ? -2.043 -0.241 -12.750 1.00 87.12 85 LEU A CA 1
ATOM 609 C C . LEU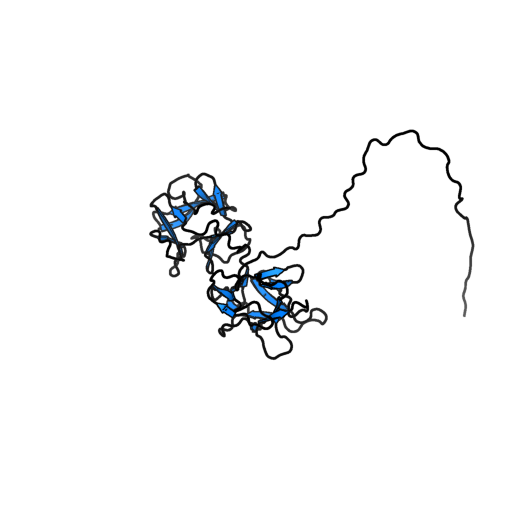 A 1 85 ? -1.246 -1.505 -13.055 1.00 87.12 85 LEU A C 1
ATOM 611 O O . LEU A 1 85 ? -0.350 -1.454 -13.896 1.00 87.12 85 LEU A O 1
ATOM 615 N N . TYR A 1 86 ? -1.590 -2.631 -12.430 1.00 86.56 86 TYR A N 1
ATOM 616 C CA . TYR A 1 86 ? -1.028 -3.924 -12.811 1.00 86.56 86 TYR A CA 1
ATOM 617 C C . TYR A 1 86 ? -2.032 -4.714 -13.657 1.00 86.56 86 TYR A C 1
ATOM 619 O O . TYR A 1 86 ? -3.085 -5.168 -13.200 1.00 86.56 86 TYR A O 1
ATOM 627 N N . ASP A 1 87 ? -1.705 -4.838 -14.938 1.00 84.12 87 ASP A N 1
ATOM 628 C CA . ASP A 1 87 ? -2.520 -5.509 -15.939 1.00 84.12 87 ASP A CA 1
ATOM 629 C C . ASP A 1 87 ? -2.158 -6.994 -15.987 1.00 84.12 87 ASP A C 1
ATOM 631 O O . ASP A 1 87 ? -1.144 -7.387 -16.556 1.00 84.12 87 ASP A O 1
ATOM 635 N N . THR A 1 88 ? -3.003 -7.853 -15.418 1.00 79.31 88 THR A N 1
ATOM 636 C CA . THR A 1 88 ? -2.740 -9.302 -15.391 1.00 79.31 88 THR A CA 1
ATOM 637 C C . THR A 1 88 ? -2.763 -9.960 -16.755 1.00 79.31 88 THR A C 1
ATOM 639 O O . THR A 1 88 ? -2.211 -11.052 -16.890 1.00 79.31 88 THR A O 1
ATOM 642 N N . SER A 1 89 ? -3.398 -9.352 -17.757 1.00 81.88 89 SER A N 1
ATOM 643 C CA . SER A 1 89 ? -3.444 -9.934 -19.095 1.00 81.88 89 SER A CA 1
ATOM 644 C C . SER A 1 89 ? -2.085 -9.815 -19.778 1.00 81.88 89 SER A C 1
ATOM 646 O O . SER A 1 89 ? -1.613 -10.782 -20.371 1.00 81.88 89 SER A O 1
ATOM 648 N N . THR A 1 90 ? -1.420 -8.671 -19.599 1.00 86.81 90 THR A N 1
ATOM 649 C CA . THR A 1 90 ? -0.120 -8.361 -20.211 1.00 86.81 90 THR A CA 1
ATOM 650 C C . THR A 1 90 ? 1.062 -8.497 -19.255 1.00 86.81 90 THR A C 1
ATOM 652 O O . THR A 1 90 ? 2.199 -8.431 -19.701 1.00 86.81 90 THR A O 1
ATOM 655 N N . LYS A 1 91 ? 0.808 -8.681 -17.953 1.00 88.50 91 LYS A N 1
ATOM 656 C CA . LYS A 1 91 ? 1.803 -8.644 -16.866 1.00 88.50 91 LYS A CA 1
ATOM 657 C C . LYS A 1 91 ? 2.543 -7.307 -16.743 1.00 88.50 91 LYS A C 1
ATOM 659 O O . LYS A 1 91 ? 3.552 -7.224 -16.052 1.00 88.50 91 LYS A O 1
ATOM 664 N N . ALA A 1 92 ? 2.031 -6.250 -17.364 1.00 92.38 92 ALA A N 1
ATOM 665 C CA . ALA A 1 92 ? 2.640 -4.932 -17.318 1.00 92.38 92 ALA A CA 1
ATOM 666 C C . ALA A 1 92 ? 2.185 -4.135 -16.089 1.00 92.38 92 ALA A C 1
ATOM 668 O O . ALA A 1 92 ? 1.006 -4.156 -15.722 1.00 92.38 92 ALA A O 1
ATOM 669 N N . ILE A 1 93 ? 3.108 -3.369 -15.506 1.00 94.06 93 ILE A N 1
ATOM 670 C CA . ILE A 1 93 ? 2.821 -2.349 -14.491 1.00 94.06 93 ILE A CA 1
ATOM 671 C C . ILE A 1 93 ? 2.936 -0.980 -15.163 1.00 94.06 93 ILE A C 1
ATOM 673 O O . ILE A 1 93 ? 3.954 -0.693 -15.785 1.00 94.06 93 ILE A O 1
ATOM 677 N N . LYS A 1 94 ? 1.894 -0.151 -15.074 1.00 92.62 94 LYS A N 1
ATOM 678 C CA . LYS A 1 94 ? 1.774 1.119 -15.814 1.00 92.62 94 LYS A CA 1
ATOM 679 C C . LYS A 1 94 ? 1.416 2.259 -14.868 1.00 92.62 94 LYS A C 1
ATOM 681 O O . LYS A 1 94 ? 0.619 2.028 -13.958 1.00 92.62 94 LYS A O 1
ATOM 686 N N . PRO A 1 95 ? 1.929 3.484 -15.051 1.00 92.75 95 PRO A N 1
ATOM 687 C CA . PRO A 1 95 ? 1.407 4.626 -14.318 1.00 92.75 95 PRO A CA 1
ATOM 688 C C . PRO A 1 95 ? -0.055 4.852 -14.699 1.00 92.75 95 PRO A C 1
ATOM 690 O O . PRO A 1 95 ? -0.438 4.766 -15.864 1.00 92.75 95 PRO A O 1
ATOM 693 N N . VAL A 1 96 ? -0.892 5.190 -13.720 1.00 87.06 96 VAL A N 1
ATOM 694 C CA . VAL A 1 96 ? -2.313 5.482 -13.982 1.00 87.06 96 VAL A CA 1
ATOM 695 C C . VAL A 1 96 ? -2.481 6.729 -14.865 1.00 87.06 96 VAL A C 1
ATOM 697 O O . VAL A 1 96 ? -3.480 6.855 -15.571 1.00 87.06 96 VAL A O 1
ATOM 700 N N . SER A 1 97 ? -1.506 7.642 -14.859 1.00 84.75 97 SER A N 1
ATOM 701 C CA . SER A 1 97 ? -1.497 8.840 -15.706 1.00 84.75 97 SER A CA 1
ATOM 702 C C . SER A 1 97 ? -1.206 8.568 -17.184 1.00 84.75 97 SER A C 1
ATOM 704 O O . SER A 1 97 ? -1.567 9.406 -18.009 1.00 84.75 97 SER A O 1
ATOM 706 N N . ASP A 1 98 ? -0.580 7.437 -17.530 1.00 87.12 98 ASP A N 1
ATOM 707 C CA . ASP A 1 98 ? -0.239 7.096 -18.913 1.00 87.12 98 ASP A CA 1
ATOM 708 C C . ASP A 1 98 ? -0.158 5.574 -19.118 1.00 87.12 98 ASP A C 1
ATOM 710 O O . ASP A 1 98 ? 0.781 4.906 -18.689 1.00 87.12 98 ASP A O 1
ATOM 714 N N . GLY A 1 99 ? -1.143 5.018 -19.827 1.00 85.94 99 GLY A N 1
ATOM 715 C CA . GLY A 1 99 ? -1.189 3.591 -20.156 1.00 85.94 99 GLY A CA 1
ATOM 716 C C . GLY A 1 99 ? -0.270 3.158 -21.307 1.00 85.94 99 GLY A C 1
ATOM 717 O O . GLY A 1 99 ? -0.276 1.974 -21.652 1.00 85.94 99 GLY A O 1
ATOM 718 N N . GLY A 1 100 ? 0.460 4.088 -21.932 1.00 92.38 100 GLY A N 1
ATOM 719 C CA . GLY A 1 100 ? 1.403 3.838 -23.025 1.00 92.38 100 GLY A CA 1
ATOM 720 C C . GLY A 1 100 ? 2.832 3.530 -22.571 1.00 92.38 100 GLY A C 1
ATOM 721 O O . GLY A 1 100 ? 3.643 3.100 -23.393 1.00 92.38 100 GLY A O 1
ATOM 722 N N . ILE A 1 101 ? 3.133 3.707 -21.283 1.00 95.19 101 ILE A N 1
ATOM 723 C CA . ILE A 1 101 ? 4.438 3.410 -20.685 1.00 95.19 101 ILE A CA 1
ATOM 724 C C . ILE A 1 101 ? 4.305 2.375 -19.562 1.00 95.19 101 ILE A C 1
ATOM 726 O O . ILE A 1 101 ? 3.278 2.272 -18.894 1.00 95.19 101 ILE A O 1
ATOM 730 N N . CYS A 1 102 ? 5.342 1.568 -19.395 1.00 96.38 102 CYS A N 1
ATOM 731 C CA . CYS A 1 102 ? 5.373 0.356 -18.594 1.00 96.38 102 CYS A CA 1
ATOM 732 C C . CYS A 1 102 ? 6.657 0.332 -17.757 1.00 96.38 102 CYS A C 1
ATOM 734 O O . CYS A 1 102 ? 7.679 0.844 -18.202 1.00 96.38 102 CYS A O 1
ATOM 736 N N . PHE A 1 103 ? 6.626 -0.278 -16.570 1.00 95.81 103 PHE A N 1
ATOM 737 C CA . PHE A 1 103 ? 7.852 -0.656 -15.8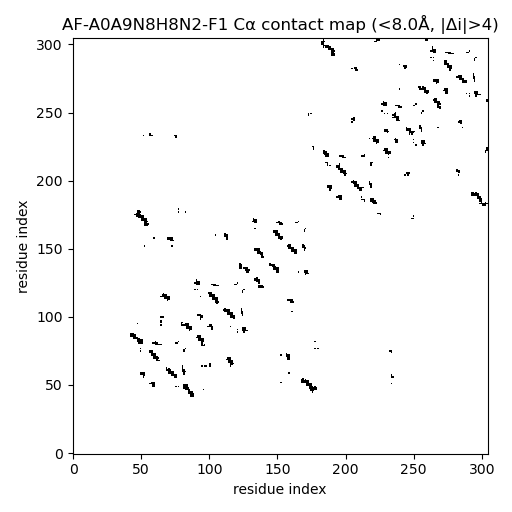64 1.00 95.81 103 PHE A CA 1
ATOM 738 C C . PHE A 1 103 ? 8.710 -1.525 -16.777 1.00 95.81 103 PHE A C 1
ATOM 740 O O . PHE A 1 103 ? 8.218 -2.518 -17.315 1.00 95.81 103 PHE A O 1
ATOM 747 N N . ASP A 1 104 ? 9.969 -1.144 -16.914 1.00 94.19 104 ASP A N 1
ATOM 748 C CA . ASP A 1 104 ? 10.924 -1.692 -17.859 1.00 94.19 104 ASP A CA 1
ATOM 749 C C . ASP A 1 104 ? 12.269 -1.888 -17.163 1.00 94.19 104 ASP A C 1
ATOM 751 O O . ASP A 1 104 ? 12.877 -0.938 -16.656 1.00 94.19 104 ASP A O 1
ATOM 755 N N . HIS A 1 105 ? 12.696 -3.143 -17.103 1.00 90.25 105 HIS A N 1
ATOM 756 C CA . HIS A 1 105 ? 14.033 -3.512 -16.676 1.00 90.25 105 HIS A CA 1
ATOM 757 C C . HIS A 1 105 ? 14.973 -3.462 -17.884 1.00 90.25 105 HIS A C 1
ATOM 759 O O . HIS A 1 105 ? 14.766 -4.168 -18.870 1.00 90.25 105 HIS A O 1
ATOM 765 N N . ASP A 1 106 ? 16.037 -2.668 -17.805 1.00 80.56 106 ASP A N 1
ATOM 766 C CA . ASP A 1 106 ? 17.041 -2.612 -18.868 1.00 80.56 106 ASP A CA 1
ATOM 767 C C . ASP A 1 106 ? 17.948 -3.856 -18.836 1.00 80.56 106 ASP A C 1
ATOM 769 O O . ASP A 1 106 ? 18.970 -3.898 -18.161 1.00 80.56 106 ASP A O 1
ATOM 773 N N . ILE A 1 107 ? 17.556 -4.898 -19.572 1.00 72.31 107 ILE A N 1
ATOM 774 C CA . ILE A 1 107 ? 18.239 -6.204 -19.576 1.00 72.31 107 ILE A CA 1
ATOM 775 C C . ILE A 1 107 ? 19.519 -6.238 -20.419 1.00 72.31 107 ILE A C 1
ATOM 777 O O . ILE A 1 107 ? 20.301 -7.186 -20.318 1.00 72.31 107 ILE A O 1
ATOM 781 N N . ASP A 1 108 ? 19.720 -5.233 -21.272 1.00 67.88 108 ASP A N 1
ATOM 782 C CA . ASP A 1 108 ? 20.808 -5.191 -22.252 1.00 67.88 108 ASP A CA 1
ATOM 783 C C . ASP A 1 108 ? 22.013 -4.378 -21.761 1.00 67.88 108 ASP A C 1
ATOM 785 O O . ASP A 1 108 ? 23.036 -4.279 -22.451 1.00 67.88 108 ASP A O 1
ATOM 789 N N . SER A 1 109 ? 21.930 -3.804 -20.560 1.00 69.62 109 SER A N 1
ATOM 790 C CA . SER A 1 109 ? 23.010 -3.031 -19.967 1.00 69.62 109 SER A CA 1
ATOM 791 C C . SER A 1 109 ? 23.389 -3.546 -18.576 1.00 69.62 109 SER A C 1
ATOM 793 O O . SER A 1 109 ? 22.727 -4.383 -17.975 1.00 69.62 109 SER A O 1
ATOM 795 N N . ALA A 1 110 ? 24.518 -3.066 -18.048 1.00 74.50 110 ALA A N 1
ATOM 796 C CA . ALA A 1 110 ? 24.877 -3.318 -16.650 1.00 74.50 110 ALA A CA 1
ATOM 797 C C . ALA A 1 110 ? 23.974 -2.543 -15.667 1.00 74.50 110 ALA A C 1
ATOM 799 O O . ALA A 1 110 ? 24.213 -2.584 -14.460 1.00 74.50 110 ALA A O 1
ATOM 800 N N . ASN A 1 111 ? 23.001 -1.784 -16.183 1.00 81.38 111 ASN A N 1
ATOM 801 C CA . ASN A 1 111 ? 22.037 -1.051 -15.394 1.00 81.38 111 ASN A CA 1
ATOM 802 C C . ASN A 1 111 ? 20.969 -2.013 -14.883 1.00 81.38 111 ASN A C 1
ATOM 804 O O . ASN A 1 111 ? 20.221 -2.592 -15.657 1.00 81.38 111 ASN A O 1
ATOM 808 N N . ILE A 1 112 ? 20.898 -2.152 -13.569 1.00 85.94 112 ILE A N 1
ATOM 809 C CA . ILE A 1 112 ? 19.881 -2.966 -12.906 1.00 85.94 112 ILE A CA 1
ATOM 810 C C . ILE A 1 112 ? 18.665 -2.134 -12.487 1.00 85.94 112 ILE A C 1
ATOM 812 O O . ILE A 1 112 ? 17.745 -2.682 -11.885 1.00 85.94 112 ILE A O 1
ATOM 816 N N . ASP A 1 113 ? 18.662 -0.823 -12.759 1.00 90.62 113 ASP A N 1
ATOM 817 C CA . ASP A 1 113 ? 17.546 0.061 -12.436 1.00 90.62 113 ASP A CA 1
ATOM 818 C C . ASP A 1 113 ? 16.310 -0.317 -13.263 1.00 90.62 113 ASP A C 1
ATOM 820 O O . ASP A 1 113 ? 16.384 -0.636 -14.454 1.00 90.62 113 ASP A O 1
ATOM 824 N N . VAL A 1 114 ? 15.145 -0.181 -12.641 1.00 94.06 114 VAL A N 1
ATOM 825 C CA . VAL A 1 114 ? 13.862 -0.217 -13.336 1.00 94.06 114 VAL A CA 1
ATOM 826 C C . VAL A 1 114 ? 13.489 1.207 -13.750 1.00 94.06 114 VAL A C 1
ATOM 828 O O . VAL A 1 114 ? 13.577 2.167 -12.976 1.00 94.06 114 VAL A O 1
ATOM 831 N N . THR A 1 115 ? 13.059 1.357 -14.996 1.00 94.50 115 THR A N 1
ATOM 832 C CA . THR A 1 115 ? 12.575 2.618 -15.569 1.00 94.50 115 THR A CA 1
ATOM 833 C C . THR A 1 115 ? 11.120 2.487 -15.992 1.00 94.50 115 THR A C 1
ATOM 835 O O . THR A 1 115 ? 10.557 1.397 -15.986 1.00 94.50 115 THR A O 1
ATOM 838 N N . ILE A 1 116 ? 10.482 3.596 -16.353 1.00 95.31 116 ILE A N 1
ATOM 839 C CA . ILE A 1 116 ? 9.264 3.560 -17.163 1.00 95.31 116 ILE A CA 1
ATOM 840 C C . ILE A 1 116 ? 9.631 3.746 -18.632 1.00 95.31 116 ILE A C 1
ATOM 842 O O . ILE A 1 116 ? 10.221 4.760 -19.001 1.00 95.31 116 ILE A O 1
ATOM 846 N N . TYR A 1 117 ? 9.265 2.794 -19.485 1.00 95.44 117 TYR A N 1
ATOM 847 C CA . TYR A 1 117 ? 9.532 2.848 -20.919 1.00 95.44 117 TYR A CA 1
ATOM 848 C C . TYR A 1 117 ? 8.284 2.554 -21.753 1.00 95.44 117 TYR A C 1
ATOM 850 O O . TYR A 1 117 ? 7.322 1.973 -21.260 1.00 95.44 117 TYR A O 1
ATOM 858 N N . ASN A 1 118 ? 8.272 2.958 -23.024 1.00 96.00 118 ASN A N 1
ATOM 859 C CA . ASN A 1 118 ? 7.179 2.676 -23.953 1.00 96.00 118 ASN A CA 1
ATOM 860 C C . ASN A 1 118 ? 6.814 1.192 -23.928 1.00 96.00 118 ASN A C 1
ATOM 862 O O . ASN A 1 118 ? 7.662 0.334 -24.179 1.00 96.00 118 ASN A O 1
ATOM 866 N N . CYS A 1 119 ? 5.540 0.898 -23.686 1.00 95.56 119 CYS A N 1
ATOM 867 C CA . CYS A 1 119 ? 5.060 -0.471 -23.649 1.00 95.56 119 CYS A CA 1
ATOM 868 C C . CYS A 1 119 ? 5.259 -1.144 -25.017 1.00 95.56 119 CYS A C 1
ATOM 870 O O . CYS A 1 119 ? 4.668 -0.732 -26.016 1.00 95.56 119 CYS A O 1
ATOM 872 N N . HIS A 1 120 ? 6.050 -2.210 -25.056 1.00 92.69 120 HIS A N 1
ATOM 873 C CA . HIS A 1 120 ? 6.275 -3.050 -26.234 1.00 92.69 120 HIS A CA 1
ATOM 874 C C . HIS A 1 120 ? 6.013 -4.538 -25.962 1.00 92.69 120 HIS A C 1
ATOM 876 O O . HIS A 1 120 ? 6.053 -5.341 -26.891 1.00 92.69 120 HIS A O 1
ATOM 882 N N . GLY A 1 121 ? 5.705 -4.907 -24.712 1.00 88.94 121 GLY A N 1
ATOM 883 C CA . GLY A 1 121 ? 5.208 -6.241 -24.351 1.00 88.94 121 GLY A CA 1
ATOM 884 C C . GLY A 1 121 ? 6.259 -7.351 -24.395 1.00 88.94 121 GLY A C 1
ATOM 885 O O . GLY A 1 121 ? 5.898 -8.525 -24.389 1.00 88.94 121 GLY A O 1
ATOM 886 N N . LEU A 1 122 ? 7.543 -6.990 -24.440 1.00 88.31 122 LEU A N 1
ATOM 887 C CA . LEU A 1 122 ? 8.633 -7.955 -24.292 1.00 88.31 122 LEU A CA 1
ATOM 888 C C . LEU A 1 122 ? 8.803 -8.317 -22.812 1.00 88.31 122 LEU A C 1
ATOM 890 O O . LEU A 1 122 ? 8.279 -7.634 -21.931 1.00 88.31 122 LEU A O 1
ATOM 894 N N . ASP A 1 123 ? 9.530 -9.397 -22.543 1.00 86.38 123 ASP A N 1
ATOM 895 C CA . ASP A 1 123 ? 9.638 -9.984 -21.203 1.00 86.38 123 ASP A CA 1
ATOM 896 C C . ASP A 1 123 ? 10.198 -9.016 -20.157 1.00 86.38 123 ASP A C 1
ATOM 898 O O . ASP A 1 123 ? 9.810 -9.077 -18.996 1.00 86.38 123 ASP A O 1
ATOM 902 N N . ASN A 1 124 ? 11.062 -8.076 -20.546 1.00 87.94 124 ASN A N 1
ATOM 903 C CA . ASN A 1 124 ? 11.608 -7.035 -19.667 1.00 87.94 124 ASN A CA 1
ATOM 904 C C . ASN A 1 124 ? 10.581 -5.995 -19.179 1.00 87.94 124 ASN A C 1
ATOM 906 O O . ASN A 1 124 ? 10.918 -5.134 -18.372 1.00 87.94 124 ASN A O 1
ATOM 910 N N . GLN A 1 125 ? 9.325 -6.107 -19.618 1.00 93.00 125 GLN A N 1
ATOM 911 C CA . GLN A 1 125 ? 8.186 -5.324 -19.135 1.00 93.00 125 GLN A CA 1
ATOM 912 C C . GLN A 1 125 ? 7.093 -6.184 -18.485 1.00 93.00 125 GLN A C 1
ATOM 914 O O . GLN A 1 125 ? 5.980 -5.707 -18.240 1.00 93.00 125 GLN A O 1
ATOM 919 N N . GLN A 1 126 ? 7.386 -7.461 -18.229 1.00 90.25 126 GLN A N 1
ATOM 920 C CA . GLN A 1 126 ? 6.454 -8.411 -17.634 1.00 90.25 126 GLN A CA 1
ATOM 921 C C . GLN A 1 126 ? 6.879 -8.761 -16.209 1.00 90.25 126 GLN A C 1
ATOM 923 O O . GLN A 1 126 ? 7.990 -9.228 -15.959 1.00 90.25 126 GLN A O 1
ATOM 928 N N . TRP A 1 127 ? 5.954 -8.558 -15.278 1.00 88.88 127 TRP A N 1
ATOM 929 C CA . TRP A 1 127 ? 6.176 -8.675 -13.845 1.00 88.88 127 TRP A CA 1
ATOM 930 C C . TRP A 1 127 ? 5.278 -9.758 -13.271 1.00 88.88 127 TRP A C 1
ATOM 932 O O . TRP A 1 127 ? 4.080 -9.804 -13.547 1.00 88.88 127 TRP A O 1
ATOM 942 N N . PHE A 1 128 ? 5.852 -10.634 -12.456 1.00 86.81 128 PHE A N 1
ATOM 943 C CA . PHE A 1 128 ? 5.158 -11.781 -11.890 1.00 86.81 128 PHE A CA 1
ATOM 944 C C . PHE A 1 128 ? 5.198 -11.696 -10.372 1.00 86.81 128 PHE A C 1
ATOM 946 O O . PHE A 1 128 ? 6.259 -11.808 -9.762 1.00 86.81 128 PHE A O 1
ATOM 953 N N . SER A 1 129 ? 4.034 -11.509 -9.760 1.00 82.19 129 SER A N 1
ATOM 954 C CA . SER A 1 129 ? 3.883 -11.627 -8.315 1.00 82.19 129 SER A CA 1
ATOM 955 C C . SER A 1 129 ? 3.774 -13.095 -7.895 1.00 82.19 129 SER A C 1
ATOM 957 O O . SER A 1 129 ? 3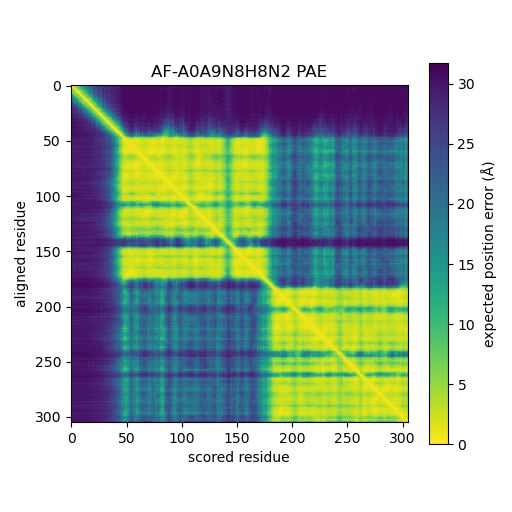.232 -13.927 -8.628 1.00 82.19 129 SER A O 1
ATOM 959 N N . ASN A 1 130 ? 4.272 -13.420 -6.702 1.00 72.81 130 ASN A N 1
ATOM 960 C CA . ASN A 1 130 ? 4.075 -14.725 -6.067 1.00 72.81 130 ASN A CA 1
ATOM 961 C C . ASN A 1 130 ? 3.348 -14.604 -4.715 1.00 72.81 130 ASN A C 1
ATOM 963 O O . ASN A 1 130 ? 3.097 -13.503 -4.230 1.00 72.81 130 ASN A O 1
ATOM 967 N N . ASP A 1 131 ? 3.077 -15.741 -4.068 1.00 71.62 131 ASP A N 1
ATOM 968 C CA . ASP A 1 131 ? 2.398 -15.804 -2.760 1.00 71.62 131 ASP A CA 1
ATOM 969 C C . ASP A 1 131 ? 3.201 -15.174 -1.600 1.00 71.62 131 ASP A C 1
ATOM 971 O O . ASP A 1 131 ? 2.703 -15.068 -0.481 1.00 71.62 131 ASP A O 1
ATOM 975 N N . ARG A 1 132 ? 4.454 -14.768 -1.849 1.00 64.44 132 ARG A N 1
ATOM 976 C CA . ARG A 1 132 ? 5.335 -14.070 -0.899 1.00 64.44 132 ARG A CA 1
ATOM 977 C C . ARG A 1 132 ? 5.418 -12.564 -1.165 1.00 64.44 132 ARG A C 1
ATOM 979 O O . ARG A 1 132 ? 6.230 -11.899 -0.530 1.00 64.44 132 ARG A O 1
ATOM 986 N N . ASN A 1 133 ? 4.585 -12.033 -2.065 1.00 72.00 133 ASN A N 1
ATOM 987 C CA . ASN A 1 133 ? 4.583 -10.632 -2.499 1.00 72.00 133 ASN A CA 1
ATOM 988 C C . ASN A 1 133 ? 5.900 -10.175 -3.156 1.00 72.00 133 ASN A C 1
ATOM 990 O O . ASN A 1 133 ? 6.180 -8.983 -3.215 1.00 72.00 133 ASN A O 1
ATOM 994 N N . GLU A 1 134 ? 6.712 -11.096 -3.670 1.00 80.81 134 GLU A N 1
ATOM 995 C CA . GLU A 1 134 ? 7.895 -10.743 -4.460 1.00 80.81 134 GLU A CA 1
ATOM 996 C C . GLU A 1 134 ? 7.449 -10.379 -5.881 1.00 80.81 134 GLU A C 1
ATOM 998 O O . GLU A 1 134 ? 6.674 -11.121 -6.492 1.00 80.81 134 GLU A O 1
ATOM 1003 N N . LEU A 1 135 ? 7.946 -9.260 -6.416 1.00 84.19 135 LEU A N 1
ATOM 1004 C CA . LEU A 1 135 ? 7.767 -8.893 -7.821 1.00 84.19 135 LEU A CA 1
ATOM 1005 C C . LEU A 1 135 ? 8.957 -9.388 -8.625 1.00 84.19 135 LEU A C 1
ATOM 1007 O O . LEU A 1 135 ? 10.073 -8.892 -8.484 1.00 84.19 135 LEU A O 1
ATOM 1011 N N . LYS A 1 136 ? 8.706 -10.391 -9.459 1.00 83.25 136 LYS A N 1
ATOM 1012 C CA . LYS A 1 136 ? 9.746 -11.091 -10.199 1.00 83.25 136 LYS A CA 1
ATOM 1013 C C . LYS A 1 136 ? 9.752 -10.701 -11.648 1.00 83.25 136 LYS A C 1
ATOM 1015 O O . LYS A 1 136 ? 8.706 -10.515 -12.273 1.00 83.25 136 LYS A O 1
ATOM 1020 N N . TRP A 1 137 ? 10.959 -10.694 -12.171 1.00 77.56 137 TRP A N 1
ATOM 1021 C CA . TRP A 1 137 ? 11.213 -10.735 -13.584 1.00 77.56 137 TRP A CA 1
ATOM 1022 C C . TRP A 1 137 ? 11.882 -12.068 -13.924 1.00 77.56 137 TRP A C 1
ATOM 1024 O O . TRP A 1 137 ? 12.779 -12.534 -13.212 1.00 77.56 137 TRP A O 1
ATOM 1034 N N . PHE A 1 138 ? 11.448 -12.675 -15.024 1.00 67.12 138 PHE A N 1
ATOM 1035 C CA . PHE A 1 138 ? 12.056 -13.881 -15.569 1.00 67.12 138 PHE A CA 1
ATOM 1036 C C . PHE A 1 138 ? 12.708 -13.539 -16.908 1.00 67.12 138 PHE A C 1
ATOM 1038 O O . PHE A 1 138 ? 12.042 -13.031 -17.807 1.00 67.12 138 PHE A O 1
ATOM 1045 N N . SER A 1 139 ? 13.996 -13.854 -17.055 1.00 60.06 139 SER A N 1
ATOM 1046 C CA . SER A 1 139 ? 14.637 -13.871 -18.374 1.00 60.06 139 SER A CA 1
ATOM 1047 C C . SER A 1 139 ? 14.190 -15.101 -19.171 1.00 60.06 139 SER A C 1
ATOM 1049 O O . SER A 1 139 ? 14.502 -16.224 -18.781 1.00 60.06 139 SER A O 1
ATOM 1051 N N . ASP A 1 140 ? 13.480 -14.861 -20.277 1.00 54.62 140 ASP A N 1
ATOM 1052 C CA . ASP A 1 140 ? 13.197 -15.748 -21.421 1.00 54.62 140 ASP A CA 1
ATOM 1053 C C . ASP A 1 140 ? 12.896 -17.230 -21.086 1.00 54.62 140 ASP A C 1
ATOM 1055 O O . ASP A 1 140 ? 13.765 -18.109 -20.992 1.00 54.62 140 ASP A O 1
ATOM 1059 N N . VAL A 1 141 ? 11.596 -17.499 -20.951 1.00 50.94 141 VAL A N 1
ATOM 1060 C CA . VAL A 1 141 ? 10.977 -18.795 -20.631 1.00 50.94 141 VAL A CA 1
ATOM 1061 C C . VAL A 1 141 ? 11.125 -19.822 -21.771 1.00 50.94 141 VAL A C 1
ATOM 1063 O O . VAL A 1 141 ? 10.998 -21.023 -21.526 1.00 50.94 141 VAL A O 1
ATOM 1066 N N . ASP A 1 142 ? 11.509 -19.412 -22.986 1.00 48.91 142 ASP A N 1
ATOM 1067 C CA . ASP A 1 142 ? 11.600 -20.314 -24.144 1.00 48.91 142 ASP A CA 1
ATOM 1068 C C . ASP A 1 142 ? 12.927 -21.103 -24.242 1.00 48.91 142 ASP A C 1
ATOM 1070 O O . ASP A 1 142 ? 13.098 -21.923 -25.151 1.00 48.91 142 ASP A O 1
ATOM 1074 N N . ARG A 1 143 ? 13.884 -20.917 -23.313 1.00 50.47 143 ARG A N 1
ATOM 1075 C CA . ARG A 1 143 ? 15.232 -21.536 -23.401 1.00 50.47 143 ARG A CA 1
ATOM 1076 C C . ARG A 1 143 ? 15.746 -22.299 -22.173 1.00 50.47 143 ARG A C 1
ATOM 1078 O O . ARG A 1 143 ? 16.874 -22.787 -22.212 1.00 50.47 143 ARG A O 1
ATOM 1085 N N . GLY A 1 144 ? 14.947 -22.477 -21.119 1.00 49.12 144 GLY A N 1
ATOM 1086 C CA . GLY A 1 144 ? 15.331 -23.318 -19.970 1.00 49.12 144 GLY A CA 1
ATOM 1087 C C . GLY A 1 144 ? 16.216 -22.642 -18.906 1.00 49.12 144 GLY A C 1
ATOM 1088 O O . GLY A 1 144 ? 17.155 -23.278 -18.443 1.00 49.12 144 GLY A O 1
ATOM 1089 N N . ILE A 1 145 ? 15.866 -21.392 -18.549 1.00 56.56 145 ILE A N 1
ATOM 1090 C CA . ILE A 1 145 ? 16.226 -20.527 -17.390 1.00 56.56 145 ILE A CA 1
ATOM 1091 C C . ILE A 1 145 ? 17.688 -20.512 -16.912 1.00 56.56 145 ILE A C 1
ATOM 1093 O O . ILE A 1 145 ? 18.236 -21.540 -16.527 1.00 56.56 145 ILE A O 1
ATOM 1097 N N . LEU A 1 146 ? 18.241 -19.300 -16.714 1.00 51.88 146 LEU A N 1
ATOM 1098 C CA . LEU A 1 146 ? 19.309 -19.103 -15.719 1.00 51.88 146 LEU A CA 1
ATOM 1099 C C . LEU A 1 146 ? 19.181 -17.906 -14.759 1.00 51.88 146 LEU A C 1
ATOM 1101 O O . LEU A 1 146 ? 19.921 -17.920 -13.781 1.00 51.88 146 LEU A O 1
ATOM 1105 N N . GLN A 1 147 ? 18.307 -16.904 -14.937 1.00 61.56 147 GLN A N 1
ATOM 1106 C CA . GLN A 1 147 ? 18.267 -15.781 -13.979 1.00 61.56 147 GLN A CA 1
ATOM 1107 C C . GLN A 1 147 ? 16.842 -15.342 -13.629 1.00 61.56 147 GLN A C 1
ATOM 1109 O O . GLN A 1 147 ? 16.162 -14.676 -14.411 1.00 61.56 147 GLN A O 1
ATOM 1114 N N . GLU A 1 148 ? 16.422 -15.743 -12.428 1.00 77.19 148 GLU A N 1
ATOM 1115 C CA . GLU A 1 148 ? 15.321 -15.160 -11.666 1.00 77.19 148 GLU A CA 1
ATOM 1116 C C . GLU A 1 148 ? 15.867 -13.932 -10.930 1.00 77.19 148 GLU A C 1
ATOM 1118 O O . GLU A 1 148 ? 16.816 -14.051 -10.152 1.00 77.19 148 GLU A O 1
ATOM 1123 N N . LYS A 1 149 ? 15.291 -12.758 -11.193 1.00 86.62 149 LYS A N 1
ATOM 1124 C CA . LYS A 1 149 ? 15.615 -11.533 -10.459 1.00 86.62 149 LYS A CA 1
ATOM 1125 C C . LYS A 1 149 ? 14.362 -11.004 -9.782 1.00 86.62 149 LYS A C 1
ATOM 1127 O O . LYS A 1 149 ? 13.263 -11.071 -10.339 1.00 86.62 149 LYS A O 1
ATOM 1132 N N . CYS A 1 150 ? 14.546 -10.466 -8.591 1.00 90.94 150 CYS A N 1
ATOM 1133 C CA . CYS A 1 150 ? 13.504 -9.823 -7.820 1.00 90.94 150 CYS A CA 1
ATOM 1134 C C . CYS A 1 150 ? 13.694 -8.314 -7.902 1.00 90.94 150 CYS A C 1
ATOM 1136 O O . CYS A 1 150 ? 14.820 -7.817 -7.864 1.00 90.94 150 CYS A O 1
ATOM 1138 N N . MET A 1 151 ? 12.578 -7.601 -8.023 1.00 94.19 151 MET A N 1
ATOM 1139 C CA . MET A 1 151 ? 12.544 -6.178 -7.731 1.00 94.19 151 MET A CA 1
ATOM 1140 C C . MET A 1 151 ? 13.041 -5.970 -6.298 1.00 94.19 151 MET A C 1
ATOM 1142 O O . MET A 1 151 ? 12.716 -6.760 -5.412 1.00 94.19 151 MET A O 1
ATOM 1146 N N . ASP A 1 152 ? 13.854 -4.946 -6.082 1.00 95.38 152 ASP A N 1
ATOM 1147 C CA . ASP A 1 152 ? 14.604 -4.778 -4.842 1.00 95.38 152 ASP A CA 1
ATOM 1148 C C . ASP A 1 152 ? 14.771 -3.293 -4.489 1.00 95.38 152 ASP A C 1
ATOM 1150 O O . ASP A 1 152 ? 14.814 -2.412 -5.357 1.00 95.38 152 ASP A O 1
ATOM 1154 N N . TYR A 1 153 ? 14.861 -3.041 -3.187 1.00 95.75 153 TYR A N 1
ATOM 1155 C CA . TYR A 1 153 ? 15.394 -1.829 -2.600 1.00 95.75 153 TYR A CA 1
ATOM 1156 C C . TYR A 1 153 ? 16.768 -2.094 -1.959 1.00 95.75 153 TYR A C 1
ATOM 1158 O O . TYR A 1 153 ? 16.870 -2.592 -0.837 1.00 95.75 153 TYR A O 1
ATOM 1166 N N . ASP A 1 154 ? 17.830 -1.662 -2.638 1.00 94.44 154 ASP A N 1
ATOM 1167 C CA . ASP A 1 154 ? 19.226 -1.845 -2.212 1.00 94.44 154 ASP A CA 1
ATOM 1168 C C . ASP A 1 154 ? 19.764 -0.709 -1.312 1.00 94.44 154 ASP A C 1
ATOM 1170 O O . ASP A 1 154 ? 20.945 -0.682 -0.958 1.00 94.44 154 ASP A O 1
ATOM 1174 N N . GLY A 1 155 ? 18.918 0.265 -0.958 1.00 93.00 155 GLY A N 1
ATOM 1175 C CA . GLY A 1 155 ? 19.311 1.477 -0.232 1.00 93.00 155 GLY A CA 1
ATOM 1176 C C . GLY A 1 155 ? 19.740 2.658 -1.115 1.00 93.00 155 GL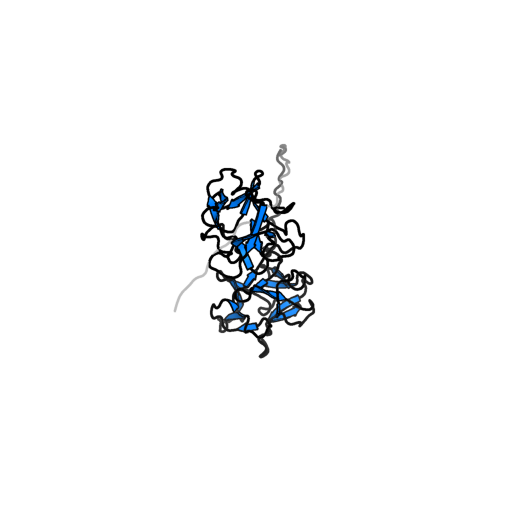Y A C 1
ATOM 1177 O O . GLY A 1 155 ? 19.986 3.744 -0.589 1.00 93.00 155 GLY A O 1
ATOM 1178 N N . SER A 1 156 ? 19.803 2.502 -2.444 1.00 90.69 156 SER A N 1
ATOM 1179 C CA . SER A 1 156 ? 20.234 3.551 -3.389 1.00 90.69 156 SER A CA 1
ATOM 1180 C C . SER A 1 156 ? 19.154 4.578 -3.751 1.00 90.69 156 SER A C 1
ATOM 1182 O O . SER A 1 156 ? 19.432 5.515 -4.504 1.00 90.69 156 SER A O 1
ATOM 1184 N N . LYS A 1 157 ? 17.940 4.423 -3.199 1.00 92.69 157 LYS A N 1
ATOM 1185 C CA . LYS A 1 157 ? 16.686 5.137 -3.518 1.00 92.69 157 LYS A CA 1
ATOM 1186 C C . LYS A 1 157 ? 15.957 4.634 -4.768 1.00 92.69 157 LYS A C 1
ATOM 1188 O O . LYS A 1 157 ? 14.743 4.799 -4.834 1.00 92.69 157 LYS A O 1
ATOM 1193 N N . PHE A 1 158 ? 16.633 4.055 -5.752 1.00 95.56 158 PHE A N 1
ATOM 1194 C CA . PHE A 1 158 ? 15.976 3.591 -6.978 1.00 95.56 158 PHE A CA 1
ATOM 1195 C C . PHE A 1 158 ? 15.459 2.161 -6.833 1.00 95.56 158 PHE A C 1
ATOM 1197 O O . PHE A 1 158 ? 15.909 1.413 -5.968 1.00 95.56 158 PHE A O 1
ATOM 1204 N N . VAL A 1 159 ? 14.477 1.806 -7.659 1.00 95.94 159 VAL A N 1
ATOM 1205 C CA . VAL A 1 159 ? 14.033 0.416 -7.778 1.00 95.94 159 VAL A CA 1
ATOM 1206 C C . VAL A 1 159 ? 15.018 -0.314 -8.678 1.00 95.94 159 VAL A C 1
ATOM 1208 O O . VAL A 1 159 ? 15.261 0.134 -9.799 1.00 95.94 159 VAL A O 1
ATOM 1211 N N . VAL A 1 160 ? 15.558 -1.431 -8.202 1.00 93.69 160 VAL A N 1
ATOM 1212 C CA . VAL A 1 160 ? 16.562 -2.215 -8.930 1.00 93.69 160 VAL A CA 1
ATOM 1213 C C . VAL A 1 160 ? 16.158 -3.683 -9.039 1.00 93.69 160 VAL A C 1
ATOM 1215 O O . VAL A 1 160 ? 15.203 -4.121 -8.400 1.00 93.69 160 VAL A O 1
ATOM 1218 N N . MET A 1 161 ? 16.886 -4.447 -9.852 1.00 91.25 161 MET A N 1
ATOM 1219 C CA . MET A 1 161 ? 16.705 -5.886 -10.032 1.00 91.25 161 MET A CA 1
ATOM 1220 C C . MET A 1 161 ? 17.912 -6.656 -9.494 1.00 91.25 161 MET A C 1
ATOM 1222 O O . MET A 1 161 ? 19.014 -6.572 -10.039 1.00 91.25 161 MET A O 1
ATOM 1226 N N . LEU A 1 162 ? 17.706 -7.444 -8.437 1.00 91.06 162 LEU A N 1
ATOM 1227 C CA . LEU A 1 162 ? 18.756 -8.215 -7.763 1.00 91.06 162 LEU A CA 1
ATOM 1228 C C . LEU A 1 162 ? 18.399 -9.701 -7.654 1.00 91.06 162 LEU A C 1
ATOM 1230 O O . LEU A 1 162 ? 17.315 -10.138 -8.041 1.00 91.06 162 LEU A O 1
ATOM 1234 N N . ASP A 1 163 ? 19.361 -10.507 -7.201 1.00 90.25 163 ASP A N 1
ATOM 1235 C CA . ASP A 1 163 ? 19.112 -11.920 -6.911 1.00 90.25 163 ASP A CA 1
ATOM 1236 C C . ASP A 1 163 ? 18.075 -12.052 -5.798 1.00 90.25 163 ASP A C 1
ATOM 1238 O O . ASP A 1 163 ? 18.184 -11.405 -4.759 1.00 90.25 163 ASP A O 1
ATOM 1242 N N . CYS A 1 164 ? 17.083 -12.913 -6.008 1.00 90.06 164 CYS A N 1
ATOM 1243 C CA . CYS A 1 164 ? 16.047 -13.150 -5.015 1.00 90.06 164 CYS A CA 1
ATOM 1244 C C . CYS A 1 164 ? 16.636 -13.798 -3.752 1.00 90.06 164 CYS A C 1
ATOM 1246 O O . CYS A 1 164 ? 17.150 -14.918 -3.811 1.00 90.06 164 CYS A O 1
ATOM 1248 N N . ASP A 1 165 ? 16.512 -13.137 -2.605 1.00 91.69 165 ASP A N 1
ATOM 1249 C CA . ASP A 1 165 ? 17.002 -13.619 -1.308 1.00 91.69 165 ASP A CA 1
ATOM 1250 C C . ASP A 1 165 ? 15.880 -13.802 -0.265 1.00 91.69 165 ASP A C 1
ATOM 1252 O O . ASP A 1 165 ? 16.095 -14.403 0.791 1.00 91.69 165 ASP A O 1
ATOM 1256 N N . GLY A 1 166 ? 14.658 -13.358 -0.586 1.00 87.50 166 GLY A N 1
ATOM 1257 C CA . GLY A 1 166 ? 13.470 -13.498 0.260 1.00 87.50 166 GLY A CA 1
ATOM 1258 C C . GLY A 1 166 ? 13.378 -12.493 1.411 1.00 87.50 166 GLY A C 1
ATOM 1259 O O . GLY A 1 166 ? 12.498 -12.631 2.274 1.00 87.50 166 GLY A O 1
ATOM 1260 N N . SER A 1 167 ? 14.266 -11.500 1.430 1.00 89.50 167 SER A N 1
ATOM 1261 C CA . SER A 1 167 ? 14.245 -10.370 2.355 1.00 89.50 167 SER A CA 1
ATOM 1262 C C . SER A 1 167 ? 13.019 -9.472 2.147 1.00 89.50 167 SER A C 1
ATOM 1264 O O . SER A 1 167 ? 12.338 -9.514 1.121 1.00 89.50 167 SER A O 1
ATOM 1266 N N . ASP A 1 168 ? 12.695 -8.660 3.154 1.00 87.38 168 ASP A N 1
ATOM 1267 C CA . ASP A 1 168 ? 11.525 -7.775 3.107 1.00 87.38 168 ASP A CA 1
ATOM 1268 C C . ASP A 1 168 ? 11.701 -6.601 2.129 1.00 87.38 168 ASP A C 1
ATOM 1270 O O . ASP A 1 168 ? 10.709 -6.080 1.620 1.00 87.38 168 ASP A O 1
ATOM 1274 N N . ASN A 1 169 ? 12.938 -6.218 1.787 1.00 90.81 169 ASN A N 1
ATOM 1275 C CA . ASN A 1 169 ? 13.210 -5.198 0.766 1.00 90.81 169 ASN A CA 1
ATOM 1276 C C . ASN A 1 169 ? 12.897 -5.673 -0.662 1.00 90.81 169 ASN A C 1
ATOM 1278 O O . ASN A 1 169 ? 12.808 -4.835 -1.556 1.00 90.81 169 ASN A O 1
ATOM 1282 N N . GLN A 1 170 ? 12.648 -6.970 -0.868 1.00 94.12 170 GLN A N 1
ATOM 1283 C CA . GLN A 1 170 ? 12.210 -7.550 -2.144 1.00 94.12 170 GLN A CA 1
ATOM 1284 C C . GLN A 1 170 ? 10.706 -7.861 -2.197 1.00 94.12 170 GLN A C 1
ATOM 1286 O O . GLN A 1 170 ? 10.217 -8.475 -3.152 1.00 94.12 170 GLN A O 1
ATOM 1291 N N . LYS A 1 171 ? 9.948 -7.464 -1.169 1.00 85.06 171 LYS A N 1
ATOM 1292 C CA . LYS A 1 171 ? 8.505 -7.710 -1.076 1.00 85.06 171 LYS A CA 1
ATOM 1293 C C . LYS A 1 171 ? 7.736 -6.411 -1.263 1.00 85.06 171 LYS A C 1
ATOM 1295 O O . LYS A 1 171 ? 8.067 -5.381 -0.676 1.00 85.06 171 LYS A O 1
ATOM 1300 N N . PHE A 1 172 ? 6.675 -6.478 -2.061 1.00 86.50 172 PHE A N 1
ATOM 1301 C CA . PHE A 1 172 ? 5.886 -5.325 -2.472 1.00 86.50 172 PHE A CA 1
ATOM 1302 C C . PHE A 1 172 ? 4.398 -5.597 -2.331 1.00 86.50 172 PHE A C 1
ATOM 1304 O O . PHE A 1 172 ? 3.863 -6.575 -2.852 1.00 86.50 172 PHE A O 1
ATOM 1311 N N . THR A 1 173 ? 3.710 -4.687 -1.657 1.00 80.75 173 THR A N 1
ATOM 1312 C CA . THR A 1 173 ? 2.264 -4.756 -1.482 1.00 80.75 173 THR A CA 1
ATOM 1313 C C . THR A 1 173 ? 1.591 -3.845 -2.495 1.00 80.75 173 THR A C 1
ATOM 1315 O O . THR A 1 173 ? 1.791 -2.630 -2.476 1.00 80.75 173 THR A O 1
ATOM 1318 N N . PHE A 1 174 ? 0.762 -4.426 -3.364 1.00 77.38 174 PHE A N 1
ATOM 1319 C CA . PHE A 1 174 ? -0.207 -3.653 -4.135 1.00 77.38 174 PHE A CA 1
ATOM 1320 C C . PHE A 1 174 ? -1.332 -3.237 -3.200 1.00 77.38 174 PHE A C 1
ATOM 1322 O O . PHE A 1 174 ? -1.962 -4.089 -2.571 1.00 77.38 174 PHE A O 1
ATOM 1329 N N . VAL A 1 175 ? -1.614 -1.939 -3.143 1.00 67.56 175 VAL A N 1
ATOM 1330 C CA . VAL A 1 175 ? -2.760 -1.400 -2.407 1.00 67.56 175 VAL A CA 1
ATOM 1331 C C . VAL A 1 175 ? -3.832 -1.008 -3.432 1.00 67.56 175 VAL A C 1
ATOM 1333 O O . VAL A 1 175 ? -3.914 0.157 -3.821 1.00 67.56 175 VAL A O 1
ATOM 1336 N N . PRO A 1 176 ? -4.620 -1.971 -3.953 1.00 53.88 176 PRO A N 1
ATOM 1337 C CA . PRO A 1 176 ? -5.635 -1.693 -4.967 1.00 53.88 176 PRO A CA 1
ATOM 1338 C C . PRO A 1 176 ? -6.735 -0.791 -4.404 1.00 53.88 176 PRO A C 1
ATOM 1340 O O . PRO A 1 176 ? -7.088 -0.924 -3.240 1.00 53.88 176 PRO A O 1
ATOM 1343 N N . GLY A 1 177 ? -7.326 0.072 -5.228 1.00 48.91 177 GLY A N 1
ATOM 1344 C CA . GLY A 1 177 ? -8.438 0.941 -4.823 1.00 48.91 177 GLY A CA 1
ATOM 1345 C C . GLY A 1 177 ? -8.014 2.318 -4.314 1.00 48.91 177 GLY A C 1
ATOM 1346 O O . GLY A 1 177 ? -8.837 3.036 -3.755 1.00 48.91 177 GLY A O 1
ATOM 1347 N N . PHE A 1 178 ? -6.765 2.731 -4.550 1.00 49.00 178 PHE A N 1
ATOM 1348 C CA . PHE A 1 178 ? -6.310 4.099 -4.289 1.00 49.00 178 PHE A CA 1
ATOM 1349 C C . PHE A 1 178 ? -6.764 5.052 -5.418 1.00 49.00 178 PHE A C 1
ATOM 1351 O O . PHE A 1 178 ? -5.982 5.772 -6.043 1.00 49.00 178 PHE A O 1
ATOM 1358 N N . ASP A 1 179 ? -8.062 5.047 -5.715 1.00 44.31 179 ASP A N 1
ATOM 1359 C CA . ASP A 1 179 ? -8.706 6.164 -6.389 1.00 44.31 179 ASP A CA 1
ATOM 1360 C C . ASP A 1 179 ? -8.965 7.207 -5.304 1.00 44.31 179 ASP A C 1
ATOM 1362 O O . ASP A 1 179 ? -9.722 6.953 -4.372 1.00 44.31 179 ASP A O 1
ATOM 1366 N N . ILE A 1 180 ? -8.334 8.385 -5.386 1.00 41.34 180 ILE A N 1
ATOM 1367 C CA . ILE A 1 180 ? -8.747 9.546 -4.585 1.00 41.34 180 ILE A CA 1
ATOM 1368 C C . ILE A 1 180 ? -10.155 9.937 -5.048 1.00 41.34 180 ILE A C 1
ATOM 1370 O O . ILE A 1 180 ? -10.355 10.843 -5.852 1.00 41.34 180 ILE A O 1
ATOM 1374 N N . VAL A 1 181 ? -11.148 9.228 -4.535 1.00 40.31 181 VAL A N 1
ATOM 1375 C CA . VAL A 1 181 ? -12.291 9.867 -3.926 1.00 40.31 181 VAL A CA 1
ATOM 1376 C C . VAL A 1 181 ? -12.086 9.622 -2.440 1.00 40.31 181 VAL A C 1
ATOM 1378 O O . VAL A 1 181 ? -12.252 8.511 -1.954 1.00 40.31 181 VAL A O 1
ATOM 1381 N N . THR A 1 182 ? -11.671 10.659 -1.724 1.00 46.31 182 THR A N 1
ATOM 1382 C CA . THR A 1 182 ? -11.644 10.741 -0.261 1.00 46.31 182 THR A CA 1
ATOM 1383 C C . THR A 1 182 ? -13.076 10.663 0.292 1.00 46.31 182 THR A C 1
ATOM 1385 O O . THR A 1 182 ? -13.584 11.595 0.907 1.00 46.31 182 THR A O 1
ATOM 1388 N N . LEU A 1 183 ? -13.776 9.561 0.036 1.00 51.34 183 LEU A N 1
ATOM 1389 C CA . LEU A 1 183 ? -14.916 9.138 0.831 1.00 51.34 183 LEU A CA 1
ATOM 1390 C C . LEU A 1 183 ? -14.316 8.294 1.949 1.00 51.34 183 LEU A C 1
ATOM 1392 O O . LEU A 1 183 ? -13.763 7.231 1.697 1.00 51.34 183 LEU A O 1
ATOM 1396 N N . GLY A 1 184 ? -14.337 8.820 3.171 1.00 59.12 184 GLY A N 1
ATOM 1397 C CA . GLY A 1 184 ? -13.977 8.026 4.337 1.00 59.12 184 GLY A CA 1
ATOM 1398 C C . GLY A 1 184 ? -12.589 8.214 4.944 1.00 59.12 184 GLY A C 1
ATOM 1399 O O . GLY A 1 184 ? -12.335 7.596 5.959 1.00 59.12 184 GLY A O 1
ATOM 1400 N N . THR A 1 185 ? -11.670 9.047 4.453 1.00 77.06 185 THR A N 1
ATOM 1401 C CA . THR A 1 185 ? -10.450 9.270 5.263 1.00 77.06 185 THR A CA 1
ATOM 1402 C C . THR A 1 185 ? -10.798 10.068 6.513 1.00 77.06 185 THR A C 1
ATOM 1404 O O . THR A 1 185 ? -11.384 11.148 6.414 1.00 77.06 185 THR A O 1
ATOM 1407 N N . GLY A 1 186 ? -10.408 9.579 7.687 1.00 84.38 186 GLY A N 1
ATOM 1408 C CA . GLY A 1 186 ? -10.545 10.362 8.905 1.00 84.38 186 GLY A CA 1
ATOM 1409 C C . GLY A 1 186 ? -10.430 9.563 10.188 1.00 84.38 186 GLY A C 1
ATOM 1410 O O . GLY A 1 186 ? -10.017 8.406 10.214 1.00 84.38 186 GLY A O 1
ATOM 1411 N N . LEU A 1 187 ? -10.794 10.247 11.262 1.00 91.25 187 LEU A N 1
ATOM 1412 C CA . LEU A 1 187 ? -10.721 9.738 12.616 1.00 91.25 187 LEU A CA 1
ATOM 1413 C C . LEU A 1 187 ? -11.796 8.676 12.856 1.00 91.25 187 LEU A C 1
ATOM 1415 O O . LEU A 1 187 ? -12.952 8.874 12.484 1.00 91.25 187 LEU A O 1
ATOM 1419 N N . ILE A 1 188 ? -11.423 7.594 13.535 1.00 93.88 188 ILE A N 1
ATOM 1420 C CA . ILE A 1 188 ? -12.366 6.614 14.078 1.00 93.88 188 ILE A CA 1
ATOM 1421 C C . ILE A 1 188 ? -12.390 6.815 15.590 1.00 93.88 188 ILE A C 1
ATOM 1423 O O . ILE A 1 188 ? -11.387 6.538 16.249 1.00 93.88 188 ILE A O 1
ATOM 1427 N N . SER A 1 189 ? -13.500 7.319 16.132 1.00 94.69 189 SER A N 1
ATOM 1428 C CA . SER A 1 189 ? -13.636 7.605 17.565 1.00 94.69 189 SER A CA 1
ATOM 1429 C C . SER A 1 189 ? -14.581 6.645 18.269 1.00 94.69 189 SER A C 1
ATOM 1431 O O . SER A 1 189 ? -15.486 6.090 17.653 1.00 94.69 189 SER A O 1
ATOM 1433 N N . ILE A 1 190 ? -14.389 6.440 19.569 1.00 95.19 190 ILE A N 1
ATOM 1434 C CA . ILE A 1 190 ? -15.222 5.537 20.370 1.00 95.19 190 ILE A CA 1
ATOM 1435 C C . ILE A 1 190 ? -16.305 6.296 21.143 1.00 95.19 190 ILE A C 1
ATOM 1437 O O . ILE A 1 190 ? -16.075 7.396 21.646 1.00 95.19 190 ILE A O 1
ATOM 1441 N N . GLN A 1 191 ? -17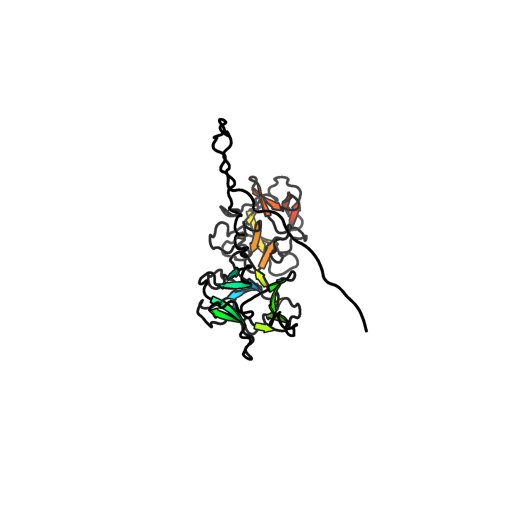.492 5.708 21.304 1.00 94.44 191 GLN A N 1
ATOM 1442 C CA . GLN A 1 191 ? -18.573 6.321 22.083 1.00 94.44 191 GLN A CA 1
ATOM 1443 C C . GLN A 1 191 ? -18.263 6.398 23.584 1.00 94.44 191 GLN A C 1
ATOM 1445 O O . GLN A 1 191 ? -18.760 7.304 24.251 1.00 94.44 191 GLN A O 1
ATOM 1450 N N . TYR A 1 192 ? -17.462 5.469 24.114 1.00 94.12 192 TYR A N 1
ATOM 1451 C CA . TYR A 1 192 ? -17.128 5.381 25.536 1.00 94.12 192 TYR A CA 1
ATOM 1452 C C . TYR A 1 192 ? -16.586 6.697 26.120 1.00 94.12 192 TYR A C 1
ATOM 1454 O O . TYR A 1 192 ? -17.144 7.212 27.090 1.00 94.12 192 TYR A O 1
ATOM 1462 N N . ASN A 1 193 ? -15.531 7.255 25.524 1.00 94.19 193 ASN A N 1
ATOM 1463 C CA . ASN A 1 193 ? -14.868 8.472 26.003 1.00 94.19 193 ASN A CA 1
ATOM 1464 C C . ASN A 1 193 ? -14.568 9.498 24.893 1.00 94.19 193 ASN A C 1
ATOM 1466 O O . ASN A 1 193 ? -14.049 10.572 25.192 1.00 94.19 193 ASN A O 1
ATOM 1470 N N . GLY A 1 194 ? -14.913 9.206 23.636 1.00 95.25 194 GLY A N 1
ATOM 1471 C CA . GLY A 1 194 ? -14.687 10.105 22.506 1.00 95.25 194 GLY A CA 1
ATOM 1472 C C . GLY A 1 194 ? -13.244 10.160 22.007 1.00 95.25 194 GLY A C 1
ATOM 1473 O O . GLY A 1 194 ? -12.958 10.999 21.159 1.00 95.25 194 GLY A O 1
ATOM 1474 N N . GLU A 1 195 ? -12.344 9.312 22.510 1.00 97.00 195 GLU A N 1
ATOM 1475 C CA . GLU A 1 195 ? -10.983 9.197 21.980 1.00 97.00 195 GLU A CA 1
ATOM 1476 C C . GLU A 1 195 ? -10.978 8.559 20.591 1.00 97.00 195 GLU A C 1
ATOM 1478 O O . GLU A 1 195 ? -11.940 7.903 20.184 1.00 97.00 195 GLU A O 1
ATOM 1483 N N . CYS A 1 196 ? -9.877 8.753 19.875 1.00 96.25 196 CYS A N 1
ATOM 1484 C CA . CYS A 1 196 ? -9.655 8.256 18.532 1.00 96.25 196 CYS A CA 1
ATOM 1485 C C . CYS A 1 196 ? -8.629 7.131 18.519 1.00 96.25 196 CYS A C 1
ATOM 1487 O O . CYS A 1 196 ? -7.680 7.121 19.303 1.00 96.25 196 CYS A O 1
ATOM 1489 N N . ILE A 1 197 ? -8.823 6.194 17.599 1.00 93.38 197 ILE A N 1
ATOM 1490 C CA . ILE A 1 197 ? -7.874 5.116 17.364 1.00 93.38 197 ILE A CA 1
ATOM 1491 C C .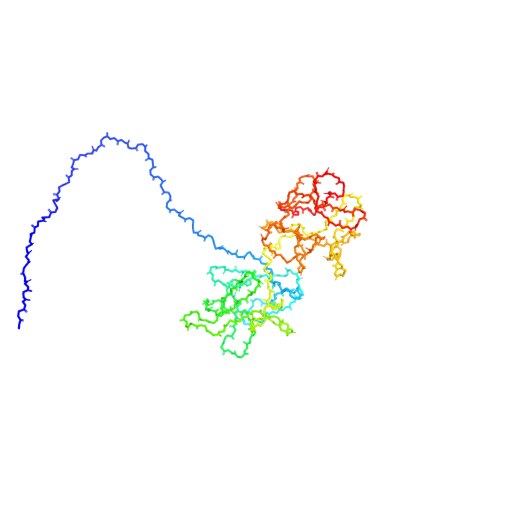 ILE A 1 197 ? -6.609 5.706 16.729 1.00 93.38 197 ILE A C 1
ATOM 1493 O O . ILE A 1 197 ? -6.682 6.364 15.690 1.00 93.38 197 ILE A O 1
ATOM 1497 N N . GLU A 1 198 ? -5.456 5.445 17.335 1.00 91.81 198 GLU A N 1
ATOM 1498 C CA . GLU A 1 198 ? -4.141 5.912 16.900 1.00 91.81 198 GLU A CA 1
ATOM 1499 C C . GLU A 1 198 ? -3.179 4.738 16.729 1.00 91.81 198 GLU A C 1
ATOM 1501 O O . GLU A 1 198 ? -3.114 3.842 17.573 1.00 91.81 198 GLU A O 1
ATOM 1506 N N . MET A 1 199 ? -2.395 4.756 15.652 1.00 87.25 199 MET A N 1
ATOM 1507 C CA . MET A 1 199 ? -1.285 3.826 15.492 1.00 87.25 199 MET A CA 1
ATOM 1508 C C . MET A 1 199 ? -0.056 4.301 16.272 1.00 87.25 199 MET A C 1
ATOM 1510 O O . MET A 1 199 ? 0.419 5.418 16.081 1.00 87.25 199 MET A O 1
ATOM 1514 N N . GLN A 1 200 ? 0.519 3.421 17.086 1.00 80.75 200 GLN A N 1
ATOM 1515 C CA . GLN A 1 200 ? 1.796 3.649 17.754 1.00 80.75 200 GLN A CA 1
ATOM 1516 C C . GLN A 1 200 ? 2.945 3.093 16.908 1.00 80.75 200 GLN A C 1
ATOM 1518 O O . GLN A 1 200 ? 2.905 1.956 16.444 1.00 80.75 200 GLN A O 1
ATOM 1523 N N . THR A 1 201 ? 4.011 3.876 16.746 1.00 73.38 201 THR A N 1
ATOM 1524 C CA . THR A 1 201 ? 5.233 3.445 16.039 1.00 73.38 201 THR A CA 1
ATOM 1525 C C . THR A 1 201 ? 6.245 2.756 16.957 1.00 73.38 201 THR A C 1
ATOM 1527 O O . THR A 1 201 ? 7.317 2.351 16.513 1.00 73.38 201 THR A O 1
ATOM 1530 N N . THR A 1 202 ? 5.946 2.660 18.253 1.00 68.62 202 THR A N 1
ATOM 1531 C CA . THR A 1 202 ? 6.819 2.072 19.272 1.00 68.62 202 THR A CA 1
ATOM 1532 C C . THR A 1 202 ? 5.999 1.299 20.295 1.00 68.62 202 THR A C 1
ATOM 1534 O O . THR A 1 202 ? 4.951 1.779 20.718 1.00 68.62 202 THR A O 1
ATOM 1537 N N . GLY A 1 203 ? 6.521 0.164 20.762 1.00 64.62 203 GLY A N 1
ATOM 1538 C CA . GLY A 1 203 ? 5.875 -0.674 21.775 1.00 64.62 203 GLY A CA 1
ATOM 1539 C C . GLY A 1 203 ? 5.231 -1.933 21.193 1.00 64.62 203 GLY A C 1
ATOM 1540 O O . GLY A 1 203 ? 5.222 -2.141 19.984 1.00 64.62 203 GLY A O 1
ATOM 1541 N N . GLU A 1 204 ? 4.728 -2.798 22.075 1.00 63.94 204 GLU A N 1
ATOM 1542 C CA . GLU A 1 204 ? 4.112 -4.083 21.696 1.00 63.94 204 GLU A CA 1
ATOM 1543 C C . GLU A 1 204 ? 2.684 -3.919 21.152 1.00 63.94 204 GLU A C 1
ATOM 1545 O O . GLU A 1 204 ? 2.165 -4.802 20.474 1.00 63.94 204 GLU A O 1
ATOM 1550 N N . GLN A 1 205 ? 2.049 -2.782 21.438 1.00 65.50 205 GLN A N 1
ATOM 1551 C CA . GLN A 1 205 ? 0.665 -2.501 21.088 1.00 65.50 205 GLN A CA 1
ATOM 1552 C C . GLN A 1 205 ? 0.617 -1.402 20.030 1.00 65.50 205 GLN A C 1
ATOM 1554 O O . GLN A 1 205 ? 0.757 -0.220 20.330 1.00 65.50 205 GLN A O 1
ATOM 1559 N N . LEU A 1 206 ? 0.457 -1.818 18.773 1.00 73.50 206 LEU A N 1
ATOM 1560 C CA . LEU A 1 206 ? 0.540 -0.929 17.611 1.00 73.50 206 LEU A CA 1
ATOM 1561 C C . LEU A 1 206 ? -0.691 -0.041 17.426 1.00 73.50 206 LEU A C 1
ATOM 1563 O O . LEU A 1 206 ? -0.632 0.892 16.637 1.00 73.50 206 LEU A O 1
ATOM 1567 N N . ILE A 1 207 ? -1.800 -0.321 18.112 1.00 84.62 207 ILE A N 1
ATOM 1568 C CA . ILE A 1 207 ? -3.033 0.463 18.024 1.00 84.62 207 ILE A CA 1
ATOM 1569 C C . ILE A 1 207 ? -3.528 0.768 19.437 1.00 84.62 207 ILE A C 1
ATOM 1571 O O . ILE A 1 207 ? -3.728 -0.147 20.237 1.00 84.62 207 ILE A O 1
ATOM 1575 N N . THR A 1 208 ? -3.742 2.047 19.732 1.00 86.94 208 THR A N 1
ATOM 1576 C CA . THR A 1 208 ? -4.202 2.548 21.033 1.00 86.94 208 THR A CA 1
ATOM 1577 C C . THR A 1 208 ? -5.325 3.572 20.860 1.00 86.94 208 THR A C 1
ATOM 1579 O O . THR A 1 208 ? -5.646 3.976 19.743 1.00 86.94 208 THR A O 1
ATOM 1582 N N . MET A 1 209 ? -5.941 3.988 21.968 1.00 91.50 209 MET A N 1
ATOM 1583 C CA . MET A 1 209 ? -6.848 5.139 22.001 1.00 91.50 209 MET A CA 1
ATOM 1584 C C . MET A 1 209 ? -6.081 6.374 22.466 1.00 91.50 209 MET A C 1
ATOM 1586 O O . MET A 1 209 ? -5.316 6.290 23.429 1.00 91.50 209 MET A O 1
ATOM 1590 N N . GLN A 1 210 ? -6.259 7.498 21.775 1.00 94.31 210 GLN A N 1
ATOM 1591 C CA . GLN A 1 210 ? -5.629 8.783 22.080 1.00 94.31 210 GLN A CA 1
ATOM 1592 C C . GLN A 1 210 ? -6.612 9.943 21.874 1.00 94.31 210 GLN A C 1
ATOM 1594 O O . GLN A 1 210 ? -7.613 9.795 21.164 1.00 94.31 210 GLN A O 1
ATOM 1599 N N . PRO A 1 211 ? -6.347 11.128 22.451 1.00 97.00 211 PRO A N 1
ATOM 1600 C CA . PRO A 1 211 ? -7.102 12.328 22.124 1.00 97.00 211 PRO A CA 1
ATOM 1601 C C . PRO A 1 211 ? -7.151 12.561 20.610 1.00 97.00 211 PRO A C 1
ATOM 1603 O O . PRO A 1 211 ? -6.130 12.507 19.927 1.00 97.00 211 PRO A O 1
ATOM 1606 N N . CYS A 1 212 ? -8.347 12.829 20.096 1.00 96.25 212 CYS A N 1
ATOM 1607 C CA . CYS A 1 212 ? -8.570 13.037 18.672 1.00 96.25 212 CYS A CA 1
ATOM 1608 C C . CYS A 1 212 ? -7.820 14.267 18.142 1.00 96.25 212 CYS A C 1
ATOM 1610 O O . CYS A 1 212 ? -8.076 15.390 18.581 1.00 96.25 212 CYS A O 1
ATOM 1612 N N . ASP A 1 213 ? -6.965 14.062 17.144 1.00 90.31 213 ASP A N 1
ATOM 1613 C CA . ASP A 1 213 ? -6.228 15.100 16.432 1.00 90.31 213 ASP A CA 1
ATOM 1614 C C . ASP A 1 213 ? -6.273 14.832 14.922 1.00 90.31 213 ASP A C 1
ATOM 1616 O O . ASP A 1 213 ? -5.571 13.975 14.391 1.00 90.31 213 ASP A O 1
ATOM 1620 N N . SER A 1 214 ? -7.083 15.610 14.198 1.00 84.00 214 SER A N 1
ATOM 1621 C CA . SER A 1 214 ? -7.179 15.512 12.735 1.00 84.00 214 SER A CA 1
ATOM 1622 C C . SER A 1 214 ? -5.906 15.949 11.999 1.00 84.00 214 SER A C 1
ATOM 1624 O O . SER A 1 214 ? -5.805 15.738 10.792 1.00 84.00 214 SER A O 1
ATOM 1626 N N . GLY A 1 215 ? -4.970 16.610 12.688 1.00 77.94 215 GLY A N 1
ATOM 1627 C CA . GLY A 1 215 ? -3.643 16.938 12.172 1.00 77.94 215 GLY A CA 1
ATOM 1628 C C . GLY A 1 215 ? -2.627 15.805 12.336 1.00 77.94 215 GLY A C 1
ATOM 1629 O O . GLY A 1 215 ? -1.574 15.861 11.700 1.00 77.94 215 GLY A O 1
ATOM 1630 N N . ASN A 1 216 ? -2.930 14.779 13.140 1.00 80.75 216 ASN A N 1
ATOM 1631 C CA . ASN A 1 216 ? -2.047 13.640 13.347 1.00 80.75 216 ASN A CA 1
ATOM 1632 C C . ASN A 1 216 ? -2.289 12.560 12.272 1.00 80.75 216 ASN A C 1
ATOM 1634 O O . ASN A 1 216 ? -3.336 11.905 12.290 1.00 80.75 216 ASN A O 1
ATOM 1638 N N . PRO A 1 217 ? -1.332 12.302 11.357 1.00 79.81 217 PRO A N 1
ATOM 1639 C CA . PRO A 1 217 ? -1.498 11.288 10.315 1.00 79.81 217 PRO A CA 1
ATOM 1640 C C . PRO A 1 217 ? -1.677 9.868 10.871 1.00 79.81 217 PRO A C 1
ATOM 1642 O O . PRO A 1 217 ? -2.298 9.039 10.212 1.00 79.81 217 PRO A O 1
ATOM 1645 N N . LEU A 1 218 ? -1.211 9.598 12.096 1.00 84.31 218 LEU A N 1
ATOM 1646 C CA . LEU A 1 218 ? -1.347 8.298 12.761 1.00 84.31 218 LEU A CA 1
ATOM 1647 C C . LEU A 1 218 ? -2.763 8.023 13.296 1.00 84.31 218 LEU A C 1
ATOM 1649 O O . LEU A 1 218 ? -3.008 6.960 13.861 1.00 84.31 218 LEU A O 1
ATOM 1653 N N . GLN A 1 219 ? -3.704 8.951 13.110 1.00 92.19 219 GLN A N 1
ATOM 1654 C CA . GLN A 1 219 ? -5.126 8.760 13.417 1.00 92.19 219 GLN A CA 1
ATOM 1655 C C . GLN A 1 219 ? -6.015 8.751 12.163 1.00 92.19 219 GLN A C 1
ATOM 1657 O O . GLN A 1 219 ? -7.237 8.619 12.262 1.00 92.19 219 GLN A O 1
ATOM 1662 N N . LEU A 1 220 ? -5.429 8.921 10.971 1.00 85.50 220 LEU A N 1
ATOM 1663 C CA . LEU A 1 220 ? -6.175 9.033 9.719 1.00 85.50 220 LEU A CA 1
ATOM 1664 C C . LEU A 1 220 ? -6.317 7.667 9.048 1.00 85.50 220 LEU A C 1
ATOM 1666 O O . LEU A 1 220 ? -5.477 7.242 8.254 1.00 85.50 220 LEU A O 1
ATOM 1670 N N . TRP A 1 221 ? -7.428 7.001 9.349 1.00 88.38 221 TRP A N 1
ATOM 1671 C CA . TRP A 1 221 ? -7.765 5.694 8.796 1.00 88.38 221 TRP A CA 1
ATOM 1672 C C . TRP A 1 221 ? -8.530 5.827 7.486 1.00 88.38 221 TRP A C 1
ATOM 1674 O O . TRP A 1 221 ? -9.253 6.800 7.257 1.00 88.38 221 TRP A O 1
ATOM 1684 N N . GLN A 1 222 ? -8.369 4.828 6.626 1.00 84.12 222 GLN A N 1
ATOM 1685 C CA . GLN A 1 222 ? -9.052 4.718 5.344 1.00 84.12 222 GLN A CA 1
ATOM 1686 C C . GLN A 1 222 ? -9.743 3.367 5.229 1.00 84.12 222 GLN A C 1
ATOM 1688 O O . GLN A 1 222 ? -9.372 2.404 5.904 1.00 84.12 222 GLN A O 1
ATOM 1693 N N . TYR A 1 223 ? -10.737 3.298 4.349 1.00 85.06 223 TYR A N 1
ATOM 1694 C CA . TYR A 1 223 ? -11.431 2.065 4.024 1.00 85.06 223 TYR A CA 1
ATOM 1695 C C . TYR A 1 223 ? -11.393 1.803 2.525 1.00 85.06 223 TYR A C 1
ATOM 1697 O O . TYR A 1 223 ? -11.663 2.680 1.708 1.00 85.06 223 TYR A O 1
ATOM 1705 N N . ASN A 1 224 ? -11.064 0.567 2.177 1.00 76.44 224 ASN A N 1
ATOM 1706 C CA . ASN A 1 224 ? -11.045 0.066 0.818 1.00 76.44 224 ASN A CA 1
ATOM 1707 C C . ASN A 1 224 ? -12.290 -0.806 0.591 1.00 76.44 224 ASN A C 1
ATOM 1709 O O . ASN A 1 224 ? -12.314 -1.934 1.088 1.00 76.44 224 ASN A O 1
ATOM 1713 N N . PRO A 1 225 ? -13.311 -0.347 -0.155 1.00 75.69 225 PRO A N 1
ATOM 1714 C CA . PRO A 1 225 ? -14.534 -1.118 -0.364 1.00 75.69 225 PRO A CA 1
ATOM 1715 C C . PRO A 1 225 ? -14.342 -2.356 -1.249 1.00 75.69 225 PRO A C 1
ATOM 1717 O O . PRO A 1 225 ? -15.123 -3.297 -1.135 1.00 75.69 225 PRO A O 1
ATOM 1720 N N . GLN A 1 226 ? -13.318 -2.399 -2.107 1.00 71.38 226 GLN A N 1
ATOM 1721 C CA . GLN A 1 226 ? -13.050 -3.552 -2.973 1.00 71.38 226 GLN A CA 1
ATOM 1722 C C . GLN A 1 226 ? -12.575 -4.761 -2.163 1.00 71.38 226 GLN A C 1
ATOM 1724 O O . GLN A 1 226 ? -12.982 -5.889 -2.441 1.00 71.38 226 GLN A O 1
ATOM 1729 N N . ASN A 1 227 ? -11.752 -4.515 -1.142 1.00 72.44 227 ASN A N 1
ATOM 1730 C CA . ASN A 1 227 ? -11.211 -5.560 -0.270 1.00 72.44 227 ASN A CA 1
ATOM 1731 C C . ASN A 1 227 ? -11.821 -5.553 1.136 1.00 72.44 227 ASN A C 1
ATOM 1733 O O . ASN A 1 227 ? -11.432 -6.364 1.968 1.00 72.44 227 ASN A O 1
ATOM 1737 N N . GLU A 1 228 ? -12.766 -4.654 1.403 1.00 85.69 228 GLU A N 1
ATOM 1738 C CA . GLU A 1 228 ? -13.363 -4.410 2.718 1.00 85.69 228 GLU A CA 1
ATOM 1739 C C . GLU A 1 228 ? -12.325 -4.144 3.824 1.00 85.69 228 GLU A C 1
ATOM 1741 O O . GLU A 1 228 ? -12.524 -4.526 4.970 1.00 85.69 228 GLU A O 1
ATOM 1746 N N . ALA A 1 229 ? -11.194 -3.519 3.505 1.00 86.56 229 ALA A N 1
ATOM 1747 C CA . ALA A 1 229 ? -10.084 -3.371 4.446 1.00 86.56 229 ALA A CA 1
ATOM 1748 C C . ALA A 1 229 ? -10.064 -1.982 5.088 1.00 86.56 229 ALA A C 1
ATOM 1750 O O . ALA A 1 229 ? -10.120 -0.979 4.380 1.00 86.56 229 ALA A O 1
ATOM 1751 N N . ILE A 1 230 ? -9.927 -1.926 6.415 1.00 88.81 230 ILE A N 1
ATOM 1752 C CA . ILE A 1 230 ? -9.552 -0.703 7.136 1.00 88.81 230 ILE A CA 1
ATOM 1753 C C . ILE A 1 230 ? -8.030 -0.665 7.196 1.00 88.81 230 ILE A C 1
ATOM 1755 O O . ILE A 1 230 ? -7.407 -1.644 7.613 1.00 88.81 230 ILE A O 1
ATOM 1759 N N . TYR A 1 231 ? -7.430 0.434 6.755 1.00 83.81 231 TYR A N 1
ATOM 1760 C CA . TYR A 1 231 ? -5.984 0.531 6.613 1.00 83.81 231 TYR A CA 1
ATOM 1761 C C . TYR A 1 231 ? -5.464 1.933 6.899 1.00 83.81 231 TYR A C 1
ATOM 1763 O O . TYR A 1 231 ? -6.202 2.921 6.866 1.00 83.81 231 TYR A O 1
ATOM 1771 N N . MET A 1 232 ? -4.163 2.000 7.156 1.00 82.31 232 MET A N 1
ATOM 1772 C CA . MET A 1 232 ? -3.411 3.243 7.203 1.00 82.31 232 MET A CA 1
ATOM 1773 C C . MET A 1 232 ? -2.423 3.266 6.032 1.00 82.31 232 MET A C 1
ATOM 1775 O O . MET A 1 232 ? -1.634 2.323 5.889 1.00 82.31 232 MET A O 1
ATOM 1779 N N . PRO A 1 233 ? -2.454 4.304 5.174 1.00 67.00 233 PRO A N 1
ATOM 1780 C CA . PRO A 1 233 ? -1.535 4.413 4.047 1.00 67.00 233 PRO A CA 1
ATOM 1781 C C . PRO A 1 233 ? -0.078 4.296 4.497 1.00 67.00 233 PRO A C 1
ATOM 1783 O O . PRO A 1 233 ? 0.340 4.979 5.426 1.00 67.00 233 PRO A O 1
ATOM 1786 N N . GLY A 1 234 ? 0.679 3.418 3.842 1.00 65.44 234 GLY A N 1
ATOM 1787 C CA . GLY A 1 234 ? 2.083 3.162 4.165 1.00 65.44 234 GLY A CA 1
ATOM 1788 C C . GLY A 1 234 ? 2.321 2.212 5.342 1.00 65.44 234 GLY A C 1
ATOM 1789 O O . GLY A 1 234 ? 3.410 1.679 5.424 1.00 65.44 234 GLY A O 1
ATOM 1790 N N . TYR A 1 235 ? 1.350 1.923 6.215 1.00 72.81 235 TYR A N 1
ATOM 1791 C CA . TYR A 1 235 ? 1.606 1.096 7.410 1.00 72.81 235 TYR A CA 1
ATOM 1792 C C . TYR A 1 235 ? 0.947 -0.284 7.381 1.00 72.81 235 TYR A C 1
ATOM 1794 O O . TYR A 1 235 ? 1.510 -1.236 7.916 1.00 72.81 235 TYR A O 1
ATOM 1802 N N . GLY A 1 236 ? -0.221 -0.420 6.750 1.00 75.94 236 GLY A N 1
ATOM 1803 C CA . GLY A 1 236 ? -0.883 -1.717 6.591 1.00 75.94 236 GLY A CA 1
ATOM 1804 C C . GLY A 1 236 ? -2.368 -1.707 6.933 1.00 75.94 236 GLY A C 1
ATOM 1805 O O . GLY A 1 236 ? -2.992 -0.653 7.063 1.00 75.94 236 GLY A O 1
ATOM 1806 N N . CYS A 1 237 ? -2.931 -2.905 7.070 1.00 84.12 237 CYS A N 1
ATOM 1807 C CA . CYS A 1 237 ? -4.353 -3.166 7.267 1.00 84.12 237 CYS A CA 1
ATOM 1808 C C . CYS A 1 237 ? -4.632 -3.727 8.664 1.00 84.12 237 CYS A C 1
ATOM 1810 O O . CYS A 1 237 ? -3.813 -4.439 9.243 1.00 84.12 237 CYS A O 1
ATOM 1812 N N . TRP A 1 238 ? -5.813 -3.446 9.208 1.00 88.06 238 TRP A N 1
ATOM 1813 C CA . TRP A 1 238 ? -6.259 -4.068 10.454 1.00 88.06 238 TRP A CA 1
ATOM 1814 C C . TRP A 1 238 ? -6.492 -5.565 10.263 1.00 88.06 238 TRP A C 1
ATOM 1816 O O . TRP A 1 238 ? -7.253 -5.960 9.377 1.00 88.06 238 TRP A O 1
ATOM 1826 N N . ASP A 1 239 ? -5.895 -6.386 11.128 1.00 86.69 239 ASP A N 1
ATOM 1827 C CA . ASP A 1 239 ? -5.954 -7.845 11.040 1.00 86.69 239 ASP A CA 1
ATOM 1828 C C . ASP A 1 239 ? -6.554 -8.476 12.298 1.00 86.69 239 ASP A C 1
ATOM 1830 O O . ASP A 1 239 ? -5.965 -8.422 13.374 1.00 86.69 239 ASP A O 1
ATOM 1834 N N . SER A 1 240 ? -7.721 -9.112 12.155 1.00 83.00 240 SER A N 1
ATOM 1835 C CA . SER A 1 240 ? -8.440 -9.769 13.257 1.00 83.00 240 SER A CA 1
ATOM 1836 C C . SER A 1 240 ? -7.902 -11.145 13.668 1.00 83.00 240 SER A C 1
ATOM 1838 O O . SER A 1 240 ? -8.383 -11.708 14.652 1.00 83.00 240 SER A O 1
ATOM 1840 N N . GLY A 1 241 ? -6.921 -11.694 12.946 1.00 73.81 241 GLY A N 1
ATOM 1841 C CA . GLY A 1 241 ? -6.355 -13.023 13.179 1.00 73.81 241 GLY A CA 1
ATOM 1842 C C . GLY A 1 241 ? -5.282 -13.084 14.270 1.00 73.81 241 GLY A C 1
ATOM 1843 O O . GLY A 1 241 ? -5.100 -14.143 14.868 1.00 73.81 241 GLY A O 1
A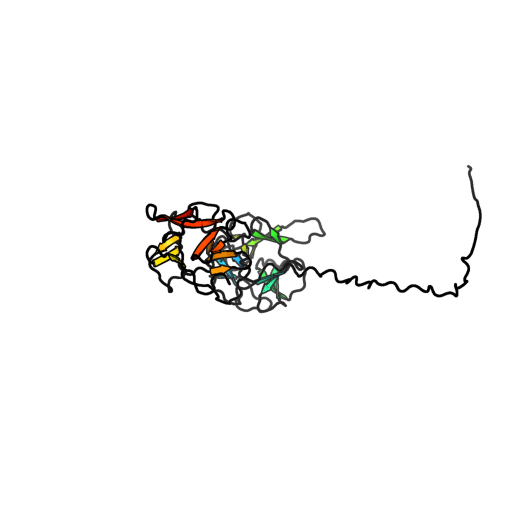TOM 1844 N N . ASN A 1 242 ? -4.615 -11.966 14.571 1.00 65.81 242 ASN A N 1
ATOM 1845 C CA . ASN A 1 242 ? -3.600 -11.868 15.623 1.00 65.81 242 ASN A CA 1
ATOM 1846 C C . ASN A 1 242 ? -4.094 -10.924 16.721 1.00 65.81 242 ASN A C 1
ATOM 1848 O O . ASN A 1 242 ? -4.312 -9.751 16.456 1.00 65.81 242 ASN A O 1
ATOM 1852 N N . GLN A 1 243 ? -4.286 -11.429 17.940 1.00 60.06 243 GLN A N 1
ATOM 1853 C CA . GLN A 1 243 ? -4.623 -10.614 19.113 1.00 60.06 243 GLN A CA 1
ATOM 1854 C C . GLN A 1 243 ? -3.367 -10.395 19.975 1.00 60.06 243 GLN A C 1
ATOM 1856 O O . GLN A 1 243 ? -2.667 -11.380 20.230 1.00 60.06 243 GLN A O 1
ATOM 1861 N N . PRO A 1 244 ? -3.087 -9.170 20.468 1.00 58.66 244 PRO A N 1
ATOM 1862 C CA . PRO A 1 244 ? -3.780 -7.905 20.174 1.00 58.66 244 PRO A CA 1
ATOM 1863 C C . PRO A 1 244 ? -3.616 -7.521 18.696 1.00 58.66 244 PRO A C 1
ATOM 1865 O O . PRO A 1 244 ? -2.578 -7.837 18.121 1.00 58.66 244 PRO A O 1
ATOM 1868 N N . TYR A 1 245 ? -4.633 -6.891 18.087 1.00 63.53 245 TYR A N 1
ATOM 1869 C CA . TYR A 1 245 ? -4.655 -6.607 16.642 1.00 63.53 245 TYR A CA 1
ATOM 1870 C C . TYR A 1 245 ? -3.352 -5.981 16.165 1.00 63.53 245 TYR A C 1
ATOM 1872 O O . TYR A 1 245 ? -3.051 -4.818 16.441 1.00 63.53 245 TYR A O 1
ATOM 1880 N N . VAL A 1 246 ? -2.583 -6.771 15.429 1.00 63.88 246 VAL A N 1
ATOM 1881 C CA . VAL A 1 246 ? -1.378 -6.293 14.772 1.00 63.88 246 VAL A CA 1
ATOM 1882 C C . VAL A 1 246 ? -1.825 -5.704 13.442 1.00 63.88 246 VAL A C 1
ATOM 1884 O O . VAL A 1 246 ? -2.529 -6.355 12.671 1.00 63.88 246 VAL A O 1
ATOM 1887 N N . LEU A 1 247 ? -1.435 -4.458 13.181 1.00 73.06 247 LEU A N 1
ATOM 1888 C CA . LEU A 1 247 ? -1.468 -3.888 11.838 1.00 73.06 247 LEU A CA 1
ATOM 1889 C C . LEU A 1 247 ? -0.650 -4.812 10.926 1.00 73.06 247 LEU A C 1
ATOM 1891 O O . LEU A 1 247 ? 0.565 -4.933 11.065 1.00 73.06 247 LEU A O 1
ATOM 1895 N N . GLY A 1 248 ? -1.350 -5.548 10.072 1.00 69.44 248 GLY A N 1
ATOM 1896 C CA . GLY A 1 248 ? -0.788 -6.570 9.209 1.00 69.44 248 GLY A CA 1
ATOM 1897 C C . GLY A 1 248 ? -0.517 -6.032 7.814 1.00 69.44 248 GLY A C 1
ATOM 1898 O O . GLY A 1 248 ? -1.038 -4.997 7.394 1.00 69.44 248 GLY A O 1
ATOM 1899 N N . HIS A 1 249 ? 0.281 -6.774 7.054 1.00 71.00 249 HIS A N 1
ATOM 1900 C CA . HIS A 1 249 ? 0.445 -6.487 5.633 1.00 71.00 249 HIS A CA 1
ATOM 1901 C C . HIS A 1 249 ? -0.900 -6.673 4.935 1.00 71.00 249 HIS A C 1
ATOM 1903 O O . HIS A 1 249 ? -1.543 -7.710 5.106 1.00 71.00 249 HIS A O 1
ATOM 1909 N N . CYS A 1 250 ? -1.317 -5.677 4.158 1.00 69.75 250 CYS A N 1
ATOM 1910 C CA . CYS A 1 250 ? -2.598 -5.714 3.470 1.00 69.75 250 CYS A CA 1
ATOM 1911 C C . CYS A 1 250 ? -2.663 -6.878 2.478 1.00 69.75 250 CYS A C 1
ATOM 1913 O O . CYS A 1 250 ? -1.858 -6.973 1.554 1.00 69.75 250 CYS A O 1
ATOM 1915 N N . HIS A 1 251 ? -3.660 -7.739 2.639 1.00 71.56 251 HIS A N 1
ATOM 1916 C CA . HIS A 1 251 ? -3.906 -8.878 1.767 1.00 71.56 251 HIS A CA 1
ATOM 1917 C C . HIS A 1 251 ? -5.401 -9.178 1.648 1.00 71.56 251 HIS A C 1
ATOM 1919 O O . HIS A 1 251 ? -6.206 -8.797 2.492 1.00 71.56 251 HIS A O 1
ATOM 1925 N N . GLN A 1 252 ? -5.784 -9.956 0.637 1.00 69.62 252 GLN A N 1
ATOM 1926 C CA . GLN A 1 252 ? -7.186 -10.339 0.403 1.00 69.62 252 GLN A CA 1
ATOM 1927 C C . GLN A 1 252 ? -7.701 -11.442 1.351 1.00 69.62 252 GLN A C 1
ATOM 1929 O O . GLN A 1 252 ? -8.806 -11.960 1.182 1.00 69.62 252 GLN A O 1
ATOM 1934 N N . GLY A 1 253 ? -6.897 -11.829 2.345 1.00 73.06 253 GLY A N 1
ATOM 1935 C CA . GLY A 1 253 ? -7.276 -12.785 3.376 1.00 73.06 253 GLY A CA 1
ATOM 1936 C C . GLY A 1 253 ? -8.486 -12.329 4.194 1.00 73.06 253 GLY A C 1
ATOM 1937 O O . GLY A 1 253 ? -8.693 -11.151 4.473 1.00 73.06 253 GLY A O 1
ATOM 1938 N N . GLN A 1 254 ? -9.281 -13.304 4.621 1.00 80.31 254 GLN A N 1
ATOM 1939 C CA . GLN A 1 254 ? -10.559 -13.088 5.301 1.00 80.31 254 GLN A CA 1
ATOM 1940 C C . GLN A 1 254 ? -10.452 -12.324 6.640 1.00 80.31 254 GLN A C 1
ATOM 1942 O O . GLN A 1 254 ? -11.404 -11.654 7.032 1.00 80.31 254 GLN A O 1
ATOM 1947 N N . TYR A 1 255 ? -9.300 -12.373 7.316 1.00 85.75 255 TYR A N 1
ATOM 1948 C CA . TYR A 1 255 ? -9.077 -11.732 8.620 1.00 85.75 255 TYR A CA 1
ATOM 1949 C C . TYR A 1 255 ? -8.930 -10.203 8.568 1.00 85.75 255 TYR A C 1
ATOM 1951 O O . TYR A 1 255 ? -9.048 -9.560 9.611 1.00 85.75 255 TYR A O 1
ATOM 1959 N N . GLN A 1 256 ? -8.730 -9.618 7.384 1.00 90.12 256 GLN A N 1
ATOM 1960 C CA . GLN A 1 256 ? -8.566 -8.168 7.193 1.00 90.12 256 GLN A CA 1
ATOM 1961 C C . GLN A 1 256 ? -9.799 -7.496 6.586 1.00 90.12 256 GLN A C 1
ATOM 1963 O O . GLN A 1 256 ? -9.738 -6.363 6.115 1.00 90.12 256 GLN A O 1
ATOM 1968 N N . ARG A 1 257 ? -10.926 -8.211 6.577 1.00 89.19 257 ARG A N 1
ATOM 1969 C CA . ARG A 1 257 ? -12.180 -7.731 6.009 1.00 89.19 257 ARG A CA 1
ATOM 1970 C C . ARG A 1 257 ? -13.111 -7.260 7.116 1.00 89.19 257 ARG A C 1
ATOM 1972 O O . ARG A 1 257 ? -13.485 -8.029 8.004 1.00 89.19 257 ARG A O 1
ATOM 1979 N N . TRP A 1 258 ? -13.526 -6.011 7.011 1.00 90.38 258 TRP A N 1
ATOM 1980 C CA . TRP A 1 258 ? -14.259 -5.250 8.003 1.00 90.38 258 TRP A CA 1
ATOM 1981 C C . TRP A 1 258 ? -15.510 -4.647 7.398 1.00 90.38 258 TRP A C 1
ATOM 1983 O O . TRP A 1 258 ? -15.573 -4.311 6.220 1.00 90.38 258 TRP A O 1
ATOM 1993 N N . TYR A 1 259 ? -16.528 -4.486 8.223 1.00 90.44 259 TYR A N 1
ATOM 1994 C CA . TYR A 1 259 ? -17.747 -3.815 7.818 1.00 90.44 259 TYR A CA 1
ATOM 1995 C C . TYR A 1 259 ? -18.428 -3.180 9.017 1.00 90.44 259 TYR A C 1
ATOM 1997 O O . TYR A 1 259 ? -18.104 -3.492 10.163 1.00 90.44 259 TYR A O 1
ATOM 2005 N N . SER A 1 260 ? -19.409 -2.326 8.745 1.00 87.69 260 SER A N 1
ATOM 2006 C CA . SER A 1 260 ? -20.261 -1.751 9.776 1.00 87.69 260 SER A CA 1
ATOM 2007 C C . SER A 1 260 ? -21.708 -2.211 9.637 1.00 87.69 260 SER A C 1
ATOM 2009 O O . SER A 1 260 ? -22.214 -2.422 8.532 1.00 87.69 260 SER A O 1
ATOM 2011 N N . SER A 1 261 ? -22.376 -2.393 10.774 1.00 76.06 261 SER A N 1
ATOM 2012 C CA . SER A 1 261 ? -23.837 -2.470 10.856 1.00 76.06 261 SER A CA 1
ATOM 2013 C C . SER A 1 261 ? -24.398 -1.128 11.326 1.00 76.06 261 SER A C 1
ATOM 2015 O O . SER A 1 261 ? -23.707 -0.373 12.002 1.00 76.06 261 SER A O 1
ATOM 2017 N N . GLY A 1 262 ? -25.672 -0.833 11.031 1.00 67.44 262 GLY A N 1
ATOM 2018 C CA . GLY A 1 262 ? -26.332 0.450 11.358 1.00 67.44 262 GLY A CA 1
ATOM 2019 C C . GLY A 1 262 ? -26.362 0.860 12.844 1.00 67.44 262 GLY A C 1
ATOM 2020 O O . GLY A 1 262 ? -26.914 1.901 13.176 1.00 67.44 262 GLY A O 1
ATOM 2021 N N . SER A 1 263 ? -25.771 0.057 13.726 1.00 66.69 263 SER A N 1
ATOM 2022 C CA . SER A 1 263 ? -25.480 0.319 15.136 1.00 66.69 263 SER A CA 1
ATOM 2023 C C . SER A 1 263 ? -24.077 0.907 15.389 1.00 66.69 263 SER A C 1
ATOM 2025 O O . SER A 1 263 ? -23.655 0.962 16.536 1.00 66.69 263 SER A O 1
ATOM 2027 N N . ALA A 1 264 ? -23.349 1.337 14.347 1.00 77.12 264 ALA A N 1
ATOM 2028 C CA . ALA A 1 264 ? -21.987 1.887 14.445 1.00 77.12 264 ALA A CA 1
ATOM 2029 C C . ALA A 1 264 ? -20.960 0.922 15.079 1.00 77.12 264 ALA A C 1
ATOM 2031 O O . ALA A 1 264 ? -19.952 1.333 15.647 1.00 77.12 264 ALA A O 1
ATOM 2032 N N . ASN A 1 265 ? -21.190 -0.386 14.948 1.00 86.31 265 ASN A N 1
ATOM 2033 C CA . ASN A 1 265 ? -20.204 -1.394 15.321 1.00 86.31 265 ASN A CA 1
ATOM 2034 C C . ASN A 1 265 ? -19.280 -1.687 14.140 1.00 86.31 265 ASN A C 1
ATOM 2036 O O . ASN A 1 265 ? -19.762 -1.956 13.039 1.00 86.31 265 ASN A O 1
ATOM 2040 N N . LEU A 1 266 ? -17.973 -1.721 14.390 1.00 92.12 266 LEU A N 1
ATOM 2041 C CA . LEU A 1 266 ? -16.989 -2.254 13.451 1.00 92.12 266 LEU A CA 1
ATOM 2042 C C . LEU A 1 266 ? -16.880 -3.761 13.646 1.00 92.12 266 LEU A C 1
ATOM 2044 O O . LEU A 1 266 ? -16.693 -4.229 14.765 1.00 92.12 266 LEU A O 1
ATOM 2048 N N . LYS A 1 267 ? -17.038 -4.530 12.571 1.00 92.06 267 LYS A N 1
ATOM 2049 C CA . LYS A 1 267 ? -17.172 -5.986 12.640 1.00 92.06 267 LYS A CA 1
ATOM 2050 C C . LYS A 1 267 ? -16.217 -6.688 11.693 1.00 92.06 267 LYS A C 1
ATOM 2052 O O . LYS A 1 267 ? -16.081 -6.278 10.542 1.00 92.06 267 LYS A O 1
ATOM 2057 N N . SER A 1 268 ? -15.639 -7.797 12.151 1.00 90.38 268 SER A N 1
ATOM 2058 C CA . SER A 1 268 ? -14.860 -8.695 11.292 1.00 90.38 268 SER A CA 1
ATOM 2059 C C . SER A 1 268 ? -15.795 -9.564 10.448 1.00 90.38 268 SER A C 1
ATOM 2061 O O . SER A 1 268 ? -16.781 -10.119 10.948 1.00 90.38 268 SER A O 1
ATOM 2063 N N . ARG A 1 269 ? -15.491 -9.711 9.155 1.00 88.81 269 ARG A N 1
ATOM 2064 C CA . ARG A 1 269 ? -16.226 -10.607 8.246 1.00 88.81 269 ARG A CA 1
ATOM 2065 C C . ARG A 1 269 ? -16.045 -12.082 8.589 1.00 88.81 269 ARG A C 1
ATOM 2067 O O . ARG A 1 269 ? -16.950 -12.860 8.308 1.00 88.81 269 ARG A O 1
ATOM 2074 N N . VAL A 1 270 ? -14.914 -12.462 9.186 1.00 88.62 270 VAL A N 1
ATOM 2075 C CA . VAL A 1 270 ? -14.614 -13.858 9.550 1.00 88.62 270 VAL A CA 1
ATOM 2076 C C . VAL A 1 270 ? -15.474 -14.335 10.703 1.00 88.62 270 VAL A C 1
ATOM 2078 O O . VAL A 1 270 ? -16.142 -15.360 10.605 1.00 88.62 270 VAL A O 1
ATOM 2081 N N . SER A 1 271 ? -15.427 -13.609 11.814 1.00 88.50 271 SER A N 1
ATOM 2082 C CA . SER A 1 271 ? -16.011 -14.054 13.078 1.00 88.50 271 SER A CA 1
ATOM 2083 C C . SER A 1 271 ? -17.403 -13.486 13.305 1.00 88.50 271 SER A C 1
ATOM 2085 O O . SER A 1 271 ? -18.127 -13.978 14.167 1.00 88.50 271 SER A O 1
ATOM 2087 N N . ASN A 1 272 ? -17.783 -12.443 12.558 1.00 90.44 272 ASN A N 1
ATOM 2088 C CA . ASN A 1 272 ? -19.017 -11.692 12.765 1.00 90.44 272 ASN A CA 1
ATOM 2089 C C . ASN A 1 272 ? -19.128 -11.050 14.171 1.00 90.44 272 ASN A C 1
ATOM 2091 O O . ASN A 1 272 ? -20.217 -10.629 14.572 1.00 90.44 272 ASN A O 1
ATOM 2095 N N . THR A 1 273 ? -18.012 -10.964 14.900 1.00 91.56 273 THR A N 1
ATOM 2096 C CA . THR A 1 273 ? -17.877 -10.293 16.200 1.00 91.56 273 THR A CA 1
ATOM 2097 C C . THR A 1 273 ? -17.564 -8.806 16.020 1.00 91.56 273 THR A C 1
ATOM 2099 O O . THR A 1 273 ? -17.245 -8.360 14.913 1.00 91.56 273 THR A O 1
ATOM 2102 N N . CYS A 1 274 ? -17.715 -8.036 17.092 1.00 92.62 274 CYS A N 1
ATOM 2103 C CA . CYS A 1 274 ? -17.517 -6.595 17.131 1.00 92.62 274 CYS A CA 1
ATOM 2104 C C . CYS A 1 274 ? -16.125 -6.252 17.667 1.00 92.62 274 CYS A C 1
ATOM 2106 O O . CYS A 1 274 ? -15.600 -6.945 18.536 1.00 92.62 274 CYS A O 1
ATOM 2108 N N . LEU A 1 275 ? -15.535 -5.190 17.125 1.00 92.06 275 LEU A N 1
ATOM 2109 C CA . LEU A 1 275 ? -14.397 -4.519 17.731 1.00 92.06 275 LEU A CA 1
ATOM 2110 C C . LEU A 1 275 ? -14.822 -3.997 19.106 1.00 92.06 275 LEU A C 1
ATOM 2112 O O . LEU A 1 275 ? -15.906 -3.427 19.233 1.00 92.06 275 LEU A O 1
ATOM 2116 N N . ASP A 1 276 ? -13.977 -4.204 20.104 1.00 92.94 276 ASP A N 1
ATOM 2117 C CA . ASP A 1 276 ? -14.239 -3.877 21.500 1.00 92.94 276 ASP A CA 1
ATOM 2118 C C . ASP A 1 276 ? -12.991 -3.241 22.114 1.00 92.94 276 ASP A C 1
ATOM 2120 O O . ASP A 1 276 ? -11.872 -3.713 21.887 1.00 92.94 276 ASP A O 1
ATOM 2124 N N . TRP A 1 277 ? -13.172 -2.146 22.847 1.00 92.69 277 TRP A N 1
ATOM 2125 C CA . TRP A 1 277 ? -12.113 -1.501 23.609 1.00 92.69 277 TRP A CA 1
ATOM 2126 C C . TRP A 1 277 ? -12.097 -1.995 25.052 1.00 92.69 277 TRP A C 1
ATOM 2128 O O . TRP A 1 277 ? -12.953 -1.645 25.865 1.00 92.69 277 TRP A O 1
ATOM 2138 N N . SER A 1 278 ? -11.046 -2.731 25.408 1.00 91.19 278 SER A N 1
ATOM 2139 C CA . SER A 1 278 ? -10.841 -3.158 26.783 1.00 91.19 278 SER A CA 1
ATOM 2140 C C . SER A 1 278 ? -10.411 -1.980 27.650 1.00 91.19 278 SER A C 1
ATOM 2142 O O . SER A 1 278 ? -9.275 -1.516 27.567 1.00 91.19 278 SER A O 1
ATOM 2144 N N . ILE A 1 279 ? -11.304 -1.533 28.530 1.00 87.06 279 ILE A N 1
ATOM 2145 C CA . ILE A 1 279 ? -11.041 -0.439 29.475 1.00 87.06 279 ILE A CA 1
ATOM 2146 C C . ILE A 1 279 ? -9.974 -0.839 30.506 1.00 87.06 279 ILE A C 1
ATOM 2148 O O . ILE A 1 279 ? -9.135 -0.020 30.874 1.00 87.06 279 ILE A O 1
ATOM 2152 N N . ASP A 1 280 ? -9.992 -2.094 30.962 1.00 88.81 280 ASP A N 1
ATOM 2153 C CA . ASP A 1 280 ? -9.087 -2.578 32.013 1.00 88.81 280 ASP A CA 1
ATOM 2154 C C . ASP A 1 280 ? -7.660 -2.808 31.505 1.00 88.81 280 ASP A C 1
ATOM 2156 O O . ASP A 1 280 ? -6.694 -2.643 32.252 1.00 88.81 280 ASP A O 1
ATOM 2160 N N . PHE A 1 281 ? -7.524 -3.204 30.238 1.00 85.94 281 PHE A N 1
ATOM 2161 C CA . PHE A 1 281 ? -6.242 -3.595 29.655 1.00 85.94 281 PHE A CA 1
ATOM 2162 C C . PHE A 1 281 ? -5.738 -2.648 28.560 1.00 85.94 281 PHE A C 1
ATOM 2164 O O . PHE A 1 281 ? -4.640 -2.854 28.043 1.00 85.94 281 PHE A O 1
ATOM 2171 N N . SER A 1 282 ? -6.512 -1.614 28.228 1.00 85.88 282 SER A N 1
ATOM 2172 C CA . SER A 1 282 ? -6.188 -0.579 27.243 1.00 85.88 282 SER A CA 1
ATOM 2173 C C . SER A 1 282 ? -5.845 -1.123 25.855 1.00 85.88 282 SER A C 1
ATOM 2175 O O . SER A 1 282 ? -4.883 -0.677 25.233 1.00 85.88 282 SER A O 1
ATOM 2177 N N . TYR A 1 283 ? -6.626 -2.082 25.352 1.00 85.50 283 TYR A N 1
ATOM 2178 C CA . TYR A 1 283 ? -6.416 -2.638 24.015 1.00 85.50 283 TYR A CA 1
ATOM 2179 C C . TYR A 1 283 ? -7.702 -2.960 23.280 1.00 85.50 283 TYR A C 1
ATOM 2181 O O . TYR A 1 283 ? -8.726 -3.273 23.884 1.00 85.50 283 TYR A O 1
ATOM 2189 N N . LEU A 1 284 ? -7.622 -2.930 21.952 1.00 88.25 284 LEU A N 1
ATOM 2190 C CA . LEU A 1 284 ? -8.700 -3.387 21.090 1.00 88.25 284 LEU A CA 1
ATOM 2191 C C . LEU A 1 284 ? -8.666 -4.916 20.966 1.00 88.25 284 LEU A C 1
ATOM 2193 O O . LEU A 1 284 ? -7.600 -5.489 20.737 1.00 88.25 284 LEU A O 1
ATOM 2197 N N . TYR A 1 285 ? -9.827 -5.564 21.057 1.00 88.94 285 TYR A N 1
ATOM 2198 C CA . TYR A 1 285 ? -10.010 -6.996 20.776 1.00 88.94 285 TYR A CA 1
ATOM 2199 C C . TYR A 1 285 ? -11.355 -7.292 20.108 1.00 88.94 285 TYR A C 1
ATOM 2201 O O . TYR A 1 285 ? -12.124 -6.372 19.819 1.00 88.94 285 TYR A O 1
ATOM 2209 N N . MET A 1 286 ? -11.581 -8.545 19.693 1.00 89.56 286 MET A N 1
ATOM 2210 C CA . MET A 1 286 ? -12.837 -8.965 19.053 1.00 89.56 286 MET A CA 1
ATOM 2211 C C . MET A 1 286 ? -13.723 -9.610 20.121 1.00 89.56 286 MET A C 1
ATOM 2213 O O . MET A 1 286 ? -13.298 -10.589 20.732 1.00 89.56 286 MET A O 1
ATOM 2217 N N . GLU A 1 287 ? -14.969 -9.165 20.265 1.00 90.94 287 GLU A N 1
ATOM 2218 C CA . GLU A 1 287 ? -15.929 -9.744 21.214 1.00 90.94 287 GLU A CA 1
ATOM 2219 C C . GLU A 1 287 ? -17.339 -9.841 20.620 1.00 90.94 287 GLU A C 1
ATOM 2221 O O . GLU A 1 287 ? -17.704 -9.199 19.632 1.00 90.94 287 GLU A O 1
ATOM 2226 N N . SER A 1 288 ? -18.158 -10.693 21.220 1.00 93.06 288 SER A N 1
ATOM 2227 C CA . SER A 1 288 ? -19.591 -10.774 20.992 1.00 93.06 288 SER A CA 1
ATOM 2228 C C . SER A 1 288 ? -20.226 -9.384 21.039 1.00 93.06 288 SER A C 1
ATOM 2230 O O . SER A 1 288 ? -20.060 -8.628 21.996 1.00 93.06 288 SER A O 1
ATOM 2232 N N . CYS A 1 289 ? -20.987 -9.058 19.998 1.00 93.19 289 CYS A N 1
ATOM 2233 C CA . CYS A 1 289 ? -21.631 -7.759 19.877 1.00 93.19 289 CYS A CA 1
ATOM 2234 C C . CYS A 1 289 ? -22.693 -7.567 20.969 1.00 93.19 289 CYS A C 1
ATOM 2236 O O . CYS A 1 289 ? -23.718 -8.250 20.965 1.00 93.19 289 CYS A O 1
ATOM 2238 N N . SER A 1 290 ? -22.458 -6.623 21.874 1.00 91.31 290 SER A N 1
ATOM 2239 C CA . SER A 1 290 ? -23.329 -6.273 22.998 1.00 91.31 290 SER A CA 1
ATOM 2240 C C . SER A 1 290 ? -24.071 -4.948 22.784 1.00 91.31 290 SER A C 1
ATOM 2242 O O . SER A 1 290 ? -25.102 -4.713 23.414 1.00 91.31 290 SER A O 1
ATOM 2244 N N . GLY A 1 291 ? -23.572 -4.093 21.881 1.00 86.94 291 GLY A N 1
ATOM 2245 C CA . GLY A 1 291 ? -24.075 -2.728 21.686 1.00 86.94 291 GLY A CA 1
ATOM 2246 C C . GLY A 1 291 ? -23.656 -1.758 22.796 1.00 86.94 291 GLY A C 1
ATOM 2247 O O . GLY A 1 291 ? -24.251 -0.689 22.925 1.00 86.94 291 GLY A O 1
ATOM 2248 N N . ALA A 1 292 ? -22.675 -2.139 23.616 1.00 91.62 292 ALA A N 1
ATOM 2249 C CA . ALA A 1 292 ? -22.092 -1.276 24.629 1.00 91.62 292 ALA A CA 1
ATOM 2250 C C . ALA A 1 292 ? -21.236 -0.154 24.004 1.00 91.62 292 ALA A C 1
ATOM 2252 O O . ALA A 1 292 ? -20.799 -0.239 22.856 1.00 91.62 292 ALA A O 1
ATOM 2253 N N . ASN A 1 293 ? -21.021 0.929 24.759 1.00 93.62 293 ASN A N 1
ATOM 2254 C CA . ASN A 1 293 ? -20.355 2.140 24.258 1.00 93.62 293 ASN A CA 1
ATOM 2255 C C . ASN A 1 293 ? -18.868 1.925 23.912 1.00 93.62 293 ASN A C 1
ATOM 2257 O O . ASN A 1 293 ? -18.296 2.710 23.161 1.00 93.62 293 ASN A O 1
ATOM 2261 N N . ASP A 1 294 ? -18.246 0.892 24.469 1.00 93.31 294 ASP A N 1
ATOM 2262 C CA . ASP A 1 294 ? -16.895 0.403 24.173 1.00 93.31 294 ASP A CA 1
ATOM 2263 C C . ASP A 1 294 ? -16.826 -0.476 22.907 1.00 93.31 294 ASP A C 1
ATOM 2265 O O . ASP A 1 294 ? -15.738 -0.820 22.453 1.00 93.31 294 ASP A O 1
ATOM 2269 N N . GLN A 1 295 ? -17.969 -0.775 22.282 1.00 94.19 295 GLN A N 1
ATOM 2270 C CA . GLN A 1 295 ? -18.068 -1.437 20.974 1.00 94.19 295 GLN A CA 1
ATOM 2271 C C . GLN A 1 295 ? -18.645 -0.532 19.875 1.00 94.19 295 GLN A C 1
ATOM 2273 O O . GLN A 1 295 ? -18.821 -0.967 18.728 1.00 94.19 295 GLN A O 1
ATOM 2278 N N . THR A 1 296 ? -18.982 0.714 20.211 1.00 94.00 296 THR A N 1
ATOM 2279 C CA . THR A 1 296 ? -19.578 1.677 19.283 1.00 94.00 296 THR A CA 1
ATOM 2280 C C . THR A 1 296 ? -18.520 2.664 18.813 1.00 94.00 296 THR A C 1
ATOM 2282 O O . THR A 1 296 ? -18.018 3.469 19.600 1.00 94.00 296 THR A O 1
ATOM 2285 N N . PHE A 1 297 ? -18.220 2.630 17.516 1.00 93.38 297 PHE A N 1
ATOM 2286 C CA . PHE A 1 297 ? -17.198 3.455 16.884 1.00 93.38 297 PHE A CA 1
ATOM 2287 C C . PHE A 1 297 ? -17.811 4.349 15.806 1.00 93.38 297 PHE A C 1
ATOM 2289 O O . PHE A 1 297 ? -18.451 3.886 14.859 1.00 93.38 297 PHE A O 1
ATOM 2296 N N . TYR A 1 298 ? -17.585 5.649 15.931 1.00 92.00 298 TYR A N 1
ATOM 2297 C CA . TYR A 1 298 ? -17.961 6.632 14.932 1.00 92.00 298 TYR A CA 1
ATOM 2298 C C . TYR A 1 298 ? -16.867 6.722 13.877 1.00 92.00 298 TYR A C 1
ATOM 2300 O O . TYR A 1 298 ? -15.728 7.086 14.164 1.00 92.00 298 TYR A O 1
ATOM 2308 N N . VAL A 1 299 ? -17.237 6.387 12.647 1.00 89.69 299 VAL A N 1
ATOM 2309 C CA . VAL A 1 299 ? -16.374 6.494 11.472 1.00 89.69 299 VAL A CA 1
ATOM 2310 C C . VAL A 1 299 ? -16.686 7.770 10.683 1.00 89.69 299 VAL A C 1
ATOM 2312 O O . VAL A 1 299 ? -17.786 8.319 10.816 1.00 89.69 299 VAL A O 1
ATOM 2315 N N . PRO A 1 300 ? -15.763 8.236 9.825 1.00 85.25 300 PRO A N 1
ATOM 2316 C CA . PRO A 1 300 ? -16.011 9.343 8.909 1.00 85.25 300 PRO A CA 1
ATOM 2317 C C . PRO A 1 300 ? -17.274 9.152 8.050 1.00 85.25 300 PRO A C 1
ATOM 2319 O O . PRO A 1 300 ? -17.704 8.038 7.748 1.00 85.25 300 PRO A O 1
ATOM 2322 N N . THR A 1 301 ? -17.883 10.250 7.604 1.00 77.31 301 THR A N 1
ATOM 2323 C CA . THR A 1 301 ? -19.044 10.181 6.704 1.00 77.31 301 THR A CA 1
ATOM 2324 C C . THR A 1 301 ? -18.679 9.441 5.414 1.00 77.31 301 THR A C 1
ATOM 2326 O O . THR A 1 301 ? -17.639 9.716 4.816 1.00 77.31 301 THR A O 1
ATOM 2329 N N . ASN A 1 302 ? -19.548 8.525 4.973 1.00 72.00 302 ASN A N 1
ATOM 2330 C CA . ASN A 1 302 ? -19.334 7.654 3.808 1.00 72.00 302 ASN A CA 1
ATOM 2331 C C . ASN A 1 302 ? -18.078 6.766 3.914 1.00 72.00 302 ASN A C 1
ATOM 2333 O O . ASN A 1 302 ? -17.529 6.373 2.890 1.00 72.00 302 ASN A O 1
ATOM 2337 N N . PHE A 1 303 ? -17.625 6.434 5.135 1.00 82.00 303 PHE A N 1
ATOM 2338 C CA . PHE A 1 303 ? -16.456 5.569 5.348 1.00 82.00 303 PHE A CA 1
ATOM 2339 C C . PHE A 1 303 ? -16.533 4.257 4.574 1.00 82.00 303 PHE A C 1
ATOM 2341 O O . PHE A 1 303 ? -15.563 3.850 3.957 1.00 82.00 303 PHE A O 1
ATOM 2348 N N . PHE A 1 304 ? -17.699 3.612 4.578 1.00 77.75 304 PHE A N 1
ATOM 2349 C CA . PHE A 1 304 ? -17.894 2.295 3.972 1.00 77.75 304 PHE A CA 1
ATOM 2350 C C . PHE A 1 304 ? -18.360 2.322 2.504 1.00 77.75 304 PHE A C 1
ATOM 2352 O O . PHE A 1 304 ? -18.628 1.252 1.955 1.00 77.75 304 PHE A O 1
ATOM 2359 N N . GLY A 1 305 ? -18.416 3.503 1.871 1.00 65.38 305 GLY A N 1
ATOM 2360 C CA . GLY A 1 305 ? -18.994 3.703 0.534 1.00 65.38 305 GLY A CA 1
ATOM 2361 C C . GLY A 1 305 ? -20.468 4.076 0.573 1.00 65.38 305 GLY A C 1
ATOM 2362 O O . GLY A 1 305 ? -21.285 3.224 0.985 1.00 65.38 305 GLY A O 1
#

Foldseek 3Di:
DDDDDDDDDDDDDDDDDDDDPDDDPDDPPDDPDDPPDDDDPDFPKQAKDFKAQQVQLWTFFFPDQDAFTFTFTDHDPLDLRRIWIQGPVLQFIHRPVDPQWTFFQPPPDPFQTTGIHGDPSDQRRHWDQDPLQWTWGFDDPPPPDDDIWTFFDPPPRTTGTHHDPSDSRRHIADPHQSPPPPQFWFFKAFQPPRFTWFADPDDPARIFTDHGDRPDLRRTWAARLVLQFIARRSQATFFQPDPVTDRDHDDSDQRRHWDDDPLQFIARSPPRFTWFQDPVPRTIHTHHDPSDRRRHIDTGHSRND

Nearest PDB structures (foldseek):
  8ujf-assembly1_A  TM=8.916E-01  e=1.245E-07  Toxoplasma gondii ME49
  8ui6-assembly1_A  TM=8.581E-01  e=1.178E-07  Toxoplasma gondii ME49
  8ujf-assembly1_B  TM=8.373E-01  e=9.966E-08  Toxoplasma gondii ME49
  6i0z-assembly2_B  TM=3.971E-01  e=2.255E-06  Homo sapiens
  4gp0-assembly2_B  TM=3.803E-01  e=5.104E-05  Homo sapiens